Protein AF-0000000086063152 (afdb_homodimer)

Nearest PDB structures (foldseek):
  6wi5-assembly2_B  TM=4.663E-01  e=3.720E-01  synthetic construct
  7d1g-assembly1_A  TM=4.340E-01  e=4.489E-01  Clostridium beijerinckii NCIMB 8052
  6e52-assembly1_B  TM=4.267E-01  e=7.409E-01  Saccharomyces cerevisiae S288C
  2o67-assembly1_C  TM=4.615E-01  e=2.288E+00  Arabidopsis thaliana
  6e52-assembly1_B  TM=4.253E-01  e=8.140E-01  Saccharomyces cerevisiae S288C

Sequence (272 aa):
MNSDSAPTTSSTDTGLYFDDAEALAQQYREKRDTIKRKEAALTALSKRLETIDCDIGGANLDIDDDGVITVSISSPRFPDEVKSMLHDFQWPRKFATGYDTMSRCLTWSLKTDIETLIEDHERIQQPQGRAVPQTAMNSDSAPTTSSTDTGLYFDDAEALAQQYREKRDTIKRKEAALTALSKRLETIDCDIGGANLDIDDDGVITVSISSPRFPDEVKSMLHDFQWPRKFATGYDTMSRCLTWSLKTDIETLIEDHERIQQPQGRAVPQTA

Structure (mmCIF, N/CA/C/O backbone):
data_AF-0000000086063152-model_v1
#
loop_
_entity.id
_entity.type
_entity.pdbx_description
1 polymer 'Uncharacterized protein'
#
loop_
_atom_site.group_PDB
_atom_site.id
_atom_site.type_symbol
_atom_site.label_atom_id
_atom_site.label_alt_id
_atom_site.label_comp_id
_atom_site.label_asym_id
_atom_site.label_entity_id
_atom_site.label_seq_id
_atom_site.pdbx_PDB_ins_code
_atom_site.Cartn_x
_atom_site.Cartn_y
_atom_site.Cartn_z
_atom_site.occupancy
_atom_site.B_iso_or_equiv
_atom_site.auth_seq_id
_atom_site.auth_comp_id
_atom_site.auth_asym_id
_atom_site.auth_atom_id
_atom_site.pdbx_PDB_model_num
ATOM 1 N N . MET A 1 1 ? -16.844 -23.406 38.094 1 24.8 1 MET A N 1
ATOM 2 C CA . MET A 1 1 ? -15.656 -23.828 37.375 1 24.8 1 MET A CA 1
ATOM 3 C C . MET A 1 1 ? -15.758 -23.406 35.906 1 24.8 1 MET A C 1
ATOM 5 O O . MET A 1 1 ? -15.086 -23.984 35.031 1 24.8 1 MET A O 1
ATOM 9 N N . ASN A 1 2 ? -16.688 -22.469 35.5 1 27.45 2 ASN A N 1
ATOM 10 C CA . ASN A 1 2 ? -17.172 -22.25 34.125 1 27.45 2 ASN A CA 1
ATOM 11 C C . ASN A 1 2 ? -16.125 -21.547 33.281 1 27.45 2 ASN A C 1
ATOM 13 O O . ASN A 1 2 ? -15.789 -20.375 33.531 1 27.45 2 ASN A O 1
ATOM 17 N N . SER A 1 3 ? -15.094 -22.297 32.781 1 29.59 3 SER A N 1
ATOM 18 C CA . SER A 1 3 ? -13.93 -21.922 31.984 1 29.59 3 SER A CA 1
ATOM 19 C C . SER A 1 3 ? -14.336 -21.359 30.625 1 29.59 3 SER A C 1
ATOM 21 O O . SER A 1 3 ? -14.719 -22.125 29.734 1 29.59 3 SER A O 1
ATOM 23 N N . ASP A 1 4 ? -15.055 -20.297 30.547 1 29.88 4 ASP A N 1
ATOM 24 C CA . ASP A 1 4 ? -15.531 -19.734 29.281 1 29.88 4 ASP A CA 1
ATOM 25 C C . ASP A 1 4 ? -14.367 -19.359 28.375 1 29.88 4 ASP A C 1
ATOM 27 O O . ASP A 1 4 ? -13.703 -18.344 28.609 1 29.88 4 ASP A O 1
ATOM 31 N N . SER A 1 5 ? -13.547 -20.266 27.75 1 32.28 5 SER A N 1
ATOM 32 C CA . SER A 1 5 ? -12.43 -20.156 26.828 1 32.28 5 SER A CA 1
ATOM 33 C C . SER A 1 5 ? -12.836 -19.422 25.547 1 32.28 5 SER A C 1
ATOM 35 O O . SER A 1 5 ? -13.594 -19.953 24.734 1 32.28 5 SER A O 1
ATOM 37 N N . ALA A 1 6 ? -13.133 -18.156 25.625 1 35.25 6 ALA A N 1
ATOM 38 C CA . ALA A 1 6 ? -13.5 -17.438 24.422 1 35.25 6 ALA A CA 1
ATOM 39 C C . ALA A 1 6 ? -12.531 -17.734 23.281 1 35.25 6 ALA A C 1
ATOM 41 O O . ALA A 1 6 ? -11.336 -17.922 23.5 1 35.25 6 ALA A O 1
ATOM 42 N N . PRO A 1 7 ? -13.031 -18.219 22.109 1 35.31 7 PRO A N 1
ATOM 43 C CA . PRO A 1 7 ? -12.219 -18.609 20.953 1 35.31 7 PRO A CA 1
ATOM 44 C C . PRO A 1 7 ? -11.258 -17.5 20.516 1 35.31 7 PRO A C 1
ATOM 46 O O . PRO A 1 7 ? -11.508 -16.328 20.766 1 35.31 7 PRO A O 1
ATOM 49 N N . THR A 1 8 ? -9.898 -17.719 20.547 1 33.75 8 THR A N 1
ATOM 50 C CA . THR A 1 8 ? -8.758 -17.047 19.922 1 33.75 8 THR A CA 1
ATOM 51 C C . THR A 1 8 ? -9.117 -16.547 18.531 1 33.75 8 THR A C 1
ATOM 53 O O . THR A 1 8 ? -9.625 -17.312 17.703 1 33.75 8 THR A O 1
ATOM 56 N N . THR A 1 9 ? -9.453 -15.352 18.406 1 36.12 9 THR A N 1
ATOM 57 C CA . THR A 1 9 ? -9.555 -14.695 17.094 1 36.12 9 THR A CA 1
ATOM 58 C C . THR A 1 9 ? -8.5 -15.242 16.141 1 36.12 9 THR A C 1
ATOM 60 O O . THR A 1 9 ? -7.301 -15.156 16.406 1 36.12 9 THR A O 1
ATOM 63 N N . SER A 1 10 ? -8.711 -16.453 15.562 1 34.88 10 SER A N 1
ATOM 64 C CA . SER A 1 10 ? -7.914 -17.047 14.492 1 34.88 10 SER A CA 1
ATOM 65 C C . SER A 1 10 ? -7.348 -15.984 13.562 1 34.88 10 SER A C 1
ATOM 67 O O . SER A 1 10 ? -8.094 -15.32 12.844 1 34.88 10 SER A O 1
ATOM 69 N N . SER A 1 11 ? -6.496 -15.117 13.984 1 39.09 11 SER A N 1
ATOM 70 C CA . SER A 1 11 ? -5.648 -14.531 12.953 1 39.09 11 SER A CA 1
ATOM 71 C C . SER A 1 11 ? -5.469 -15.477 11.773 1 39.09 11 SER A C 1
ATOM 73 O O . SER A 1 11 ? -4.77 -16.484 11.883 1 39.09 11 SER A O 1
ATOM 75 N N . THR A 1 12 ? -6.445 -15.836 11.094 1 41.69 12 THR A N 1
ATOM 76 C CA . THR A 1 12 ? -6.461 -16.688 9.906 1 41.69 12 THR A CA 1
ATOM 77 C C . THR A 1 12 ? -5.207 -16.484 9.07 1 41.69 12 THR A C 1
ATOM 79 O O . THR A 1 12 ? -5.105 -15.5 8.328 1 41.69 12 THR A O 1
ATOM 82 N N . ASP A 1 13 ? -4.047 -16.344 9.578 1 48.84 13 ASP A N 1
ATOM 83 C CA . ASP A 1 13 ? -2.727 -16.438 8.969 1 48.84 13 ASP A CA 1
ATOM 84 C C . ASP A 1 13 ? -2.738 -17.391 7.77 1 48.84 13 ASP A C 1
ATOM 86 O O . ASP A 1 13 ? -2.473 -18.578 7.91 1 48.84 13 ASP A O 1
ATOM 90 N N . THR A 1 14 ? -3.711 -17.453 6.914 1 61.16 14 THR A N 1
ATOM 91 C CA . THR A 1 14 ? -3.812 -18.406 5.812 1 61.16 14 THR A CA 1
ATOM 92 C C . THR A 1 14 ? -2.658 -18.219 4.832 1 61.16 14 THR A C 1
ATOM 94 O O . THR A 1 14 ? -2.725 -17.375 3.936 1 61.16 14 THR A O 1
ATOM 97 N N . GLY A 1 15 ? -1.353 -18.453 5.258 1 83.75 15 GLY A N 1
ATOM 98 C CA . GLY A 1 15 ? -0.158 -18.469 4.43 1 83.75 15 GLY A CA 1
ATOM 99 C C . GLY A 1 15 ? -0.368 -19.156 3.092 1 83.75 15 GLY A C 1
ATOM 100 O O . GLY A 1 15 ? -1.301 -19.938 2.936 1 83.75 15 GLY A O 1
ATOM 101 N N . LEU A 1 16 ? 0.252 -18.547 2.168 1 93.12 16 LEU A N 1
ATOM 102 C CA . LEU A 1 16 ? 0.22 -19.156 0.841 1 93.12 16 LEU A CA 1
ATOM 103 C C . LEU A 1 16 ? 1.048 -20.438 0.81 1 93.12 16 LEU A C 1
ATOM 105 O O . LEU A 1 16 ? 1.985 -20.594 1.595 1 93.12 16 LEU A O 1
ATOM 109 N N . TYR A 1 17 ? 0.649 -21.406 -0.018 1 95.12 17 TYR A N 1
ATOM 110 C CA . TYR A 1 17 ? 1.199 -22.75 -0.148 1 95.12 17 TYR A CA 1
ATOM 111 C C . TYR A 1 17 ? 2.668 -22.703 -0.553 1 95.12 17 TYR A C 1
ATOM 113 O O . TYR A 1 17 ? 3.486 -23.469 -0.037 1 95.12 17 TYR A O 1
ATOM 121 N N . PHE A 1 18 ? 3.039 -21.812 -1.302 1 96.75 18 PHE A N 1
ATOM 122 C CA . PHE A 1 18 ? 4.406 -21.719 -1.795 1 96.75 18 PHE A CA 1
ATOM 123 C C . PHE A 1 18 ? 5.184 -20.641 -1.036 1 96.75 18 PHE A C 1
ATOM 125 O O . PHE A 1 18 ? 4.715 -19.516 -0.901 1 96.75 18 PHE A O 1
ATOM 132 N N . ASP A 1 19 ? 6.387 -20.938 -0.706 1 95.12 19 ASP A N 1
ATOM 133 C CA . ASP A 1 19 ? 7.195 -20.078 0.145 1 95.12 19 ASP A CA 1
ATOM 134 C C . ASP A 1 19 ? 7.461 -18.734 -0.534 1 95.12 19 ASP A C 1
ATOM 136 O O . ASP A 1 19 ? 7.348 -17.672 0.096 1 95.12 19 ASP A O 1
ATOM 140 N N . ASP A 1 20 ? 7.805 -18.781 -1.741 1 94.12 20 ASP A N 1
ATOM 141 C CA . ASP A 1 20 ? 8.109 -17.531 -2.451 1 94.12 20 ASP A CA 1
ATOM 142 C C . ASP A 1 20 ? 6.871 -16.641 -2.551 1 94.12 20 ASP A C 1
ATOM 144 O O . ASP A 1 20 ? 6.969 -15.422 -2.434 1 94.12 20 ASP A O 1
ATOM 148 N N . ALA A 1 21 ? 5.793 -17.281 -2.793 1 95.56 21 ALA A N 1
ATOM 149 C CA . ALA A 1 21 ? 4.543 -16.516 -2.861 1 95.56 21 ALA A CA 1
ATOM 150 C C . ALA A 1 21 ? 4.207 -15.891 -1.511 1 95.56 21 ALA A C 1
ATOM 152 O O . ALA A 1 21 ? 3.775 -14.742 -1.444 1 95.56 21 ALA A O 1
ATOM 153 N N . GLU A 1 22 ? 4.418 -16.703 -0.505 1 95.94 22 GLU A N 1
ATOM 154 C CA . GLU A 1 22 ? 4.152 -16.172 0.834 1 95.94 22 GLU A CA 1
ATOM 155 C C . GLU A 1 22 ? 5.082 -15.016 1.172 1 95.94 22 GLU A C 1
ATOM 157 O O . GLU A 1 22 ? 4.652 -14.016 1.753 1 95.94 22 GLU A O 1
ATOM 162 N N . ALA A 1 23 ? 6.297 -15.195 0.834 1 95.81 23 ALA A N 1
ATOM 163 C CA . ALA A 1 23 ? 7.262 -14.125 1.089 1 95.81 23 ALA A CA 1
ATOM 164 C C . ALA A 1 23 ? 6.859 -12.836 0.374 1 95.81 23 ALA A C 1
ATOM 166 O O . ALA A 1 23 ? 6.891 -11.758 0.966 1 95.81 23 ALA A O 1
ATOM 167 N N . LEU A 1 24 ? 6.488 -12.977 -0.823 1 95.94 24 LEU A N 1
ATOM 168 C CA . LEU A 1 24 ? 6.086 -11.805 -1.595 1 95.94 24 LEU A CA 1
ATOM 169 C C . LEU A 1 24 ? 4.789 -11.211 -1.052 1 95.94 24 LEU A C 1
ATOM 171 O O . LEU A 1 24 ? 4.652 -9.992 -0.958 1 95.94 24 LEU A O 1
ATOM 175 N N . ALA A 1 25 ? 3.869 -12.039 -0.701 1 94.5 25 ALA A N 1
ATOM 176 C CA . ALA A 1 25 ? 2.617 -11.586 -0.105 1 94.5 25 ALA A CA 1
ATOM 177 C C . ALA A 1 25 ? 2.875 -10.805 1.181 1 94.5 25 ALA A C 1
ATOM 179 O O . ALA A 1 25 ? 2.238 -9.773 1.43 1 94.5 25 ALA A O 1
ATOM 180 N N . GLN A 1 26 ? 3.791 -11.289 1.917 1 95.56 26 GLN A N 1
ATOM 181 C CA . GLN A 1 26 ? 4.156 -10.609 3.156 1 95.56 26 GLN A CA 1
ATOM 182 C C . GLN A 1 26 ? 4.742 -9.234 2.873 1 95.56 26 GLN A C 1
ATOM 184 O O . GLN A 1 26 ? 4.441 -8.266 3.582 1 95.56 26 GLN A O 1
ATOM 189 N N . GLN A 1 27 ? 5.516 -9.148 1.881 1 95.5 27 GLN A N 1
ATOM 190 C CA . GLN A 1 27 ? 6.055 -7.855 1.486 1 95.5 27 GLN A CA 1
ATOM 191 C C . GLN A 1 27 ? 4.938 -6.887 1.105 1 95.5 27 GLN A C 1
ATOM 193 O O . GLN A 1 27 ? 4.98 -5.707 1.469 1 95.5 27 GLN A O 1
ATOM 198 N N . TYR A 1 28 ? 3.988 -7.391 0.436 1 95.5 28 TYR A N 1
ATOM 199 C CA . TYR A 1 28 ? 2.863 -6.555 0.032 1 95.5 28 TYR A CA 1
ATOM 200 C C . TYR A 1 28 ? 2.072 -6.078 1.245 1 95.5 28 TYR A C 1
ATOM 202 O O . TYR A 1 28 ? 1.692 -4.91 1.327 1 95.5 28 TYR A O 1
ATOM 210 N N . ARG A 1 29 ? 1.826 -6.926 2.139 1 94.5 29 ARG A N 1
ATOM 211 C CA . ARG A 1 29 ? 1.104 -6.562 3.355 1 94.5 29 ARG A CA 1
ATOM 212 C C . ARG A 1 29 ? 1.849 -5.48 4.133 1 94.5 29 ARG A C 1
ATOM 214 O O . ARG A 1 29 ? 1.239 -4.52 4.605 1 94.5 29 ARG A O 1
ATOM 221 N N . GLU A 1 30 ? 3.102 -5.625 4.242 1 96.19 30 GLU A N 1
ATOM 222 C CA . GLU A 1 30 ? 3.914 -4.641 4.949 1 96.19 30 GLU A CA 1
ATOM 223 C C . GLU A 1 30 ? 3.871 -3.285 4.25 1 96.19 30 GLU A C 1
ATOM 225 O O . GLU A 1 30 ? 3.779 -2.244 4.906 1 96.19 30 GLU A O 1
ATOM 230 N N . LYS A 1 31 ? 3.963 -3.32 3 1 96.25 31 LYS A N 1
ATOM 231 C CA . LYS A 1 31 ? 3.893 -2.084 2.227 1 96.25 31 LYS A CA 1
ATOM 232 C C . LYS A 1 31 ? 2.537 -1.403 2.4 1 96.25 31 LYS A C 1
ATOM 234 O O . LYS A 1 31 ? 2.469 -0.188 2.596 1 96.25 31 LYS A O 1
ATOM 239 N N . ARG A 1 32 ? 1.518 -2.186 2.357 1 95.81 32 ARG A N 1
ATOM 240 C CA . ARG A 1 32 ? 0.178 -1.639 2.543 1 95.81 32 ARG A CA 1
ATOM 241 C C . ARG A 1 32 ? 0.024 -1.021 3.928 1 95.81 32 ARG A C 1
ATOM 243 O O . ARG A 1 32 ? -0.547 0.062 4.07 1 95.81 32 ARG A O 1
ATOM 250 N N . ASP A 1 33 ? 0.514 -1.682 4.867 1 96 33 ASP A N 1
ATOM 251 C CA . ASP A 1 33 ? 0.432 -1.186 6.238 1 96 33 ASP A CA 1
ATOM 252 C C . ASP A 1 33 ? 1.188 0.131 6.391 1 96 33 ASP A C 1
ATOM 254 O O . ASP A 1 33 ? 0.716 1.05 7.062 1 96 33 ASP A O 1
ATOM 258 N N . THR A 1 34 ? 2.295 0.155 5.797 1 96.75 34 THR A N 1
ATOM 259 C CA . THR A 1 34 ? 3.074 1.388 5.84 1 96.75 34 THR A CA 1
ATOM 260 C C . THR A 1 34 ? 2.297 2.541 5.215 1 96.75 34 THR A C 1
ATOM 262 O O . THR A 1 34 ? 2.273 3.648 5.758 1 96.75 34 THR A O 1
ATOM 265 N N . ILE A 1 35 ? 1.693 2.307 4.152 1 96.62 35 ILE A N 1
ATOM 266 C CA . ILE A 1 35 ? 0.935 3.344 3.461 1 96.62 35 ILE A CA 1
ATOM 267 C C . ILE A 1 35 ? -0.245 3.781 4.324 1 96.62 35 ILE A C 1
ATOM 269 O O . ILE A 1 35 ? -0.56 4.973 4.398 1 96.62 35 ILE A O 1
ATOM 273 N N . LYS A 1 36 ? -0.867 2.883 4.949 1 96.25 36 LYS A N 1
ATOM 274 C CA . LYS A 1 36 ? -1.982 3.197 5.84 1 96.25 36 LYS A CA 1
ATOM 275 C C . LYS A 1 36 ? -1.54 4.117 6.973 1 96.25 36 LYS A C 1
ATOM 277 O O . LYS A 1 36 ? -2.268 5.039 7.352 1 96.25 36 LYS A O 1
ATOM 282 N N . ARG A 1 37 ? -0.428 3.844 7.465 1 95.12 37 ARG A N 1
ATOM 283 C CA . ARG A 1 37 ? 0.126 4.672 8.531 1 95.12 37 ARG A CA 1
ATOM 284 C C . ARG A 1 37 ? 0.393 6.09 8.039 1 95.12 37 ARG A C 1
ATOM 286 O O . ARG A 1 37 ? 0.113 7.059 8.75 1 95.12 37 ARG A O 1
ATOM 293 N N . LYS A 1 38 ? 0.94 6.168 6.887 1 96 38 LYS A N 1
ATOM 294 C CA . LYS A 1 38 ? 1.179 7.477 6.281 1 96 38 LYS A CA 1
ATOM 295 C C . LYS A 1 38 ? -0.127 8.25 6.105 1 96 38 LYS A C 1
ATOM 297 O O . LYS A 1 38 ? -0.211 9.43 6.449 1 96 38 LYS A O 1
ATOM 302 N N . GLU A 1 39 ? -1.11 7.578 5.633 1 94.69 39 GLU A N 1
ATOM 303 C CA . GLU A 1 39 ? -2.422 8.18 5.414 1 94.69 39 GLU A CA 1
ATOM 304 C C . GLU A 1 39 ? -3.023 8.68 6.727 1 94.69 39 GLU A C 1
ATOM 306 O O . GLU A 1 39 ? -3.559 9.789 6.789 1 94.69 39 GLU A O 1
ATOM 311 N N . ALA A 1 40 ? -2.953 7.852 7.668 1 95 40 ALA A N 1
ATOM 312 C CA . ALA A 1 40 ? -3.51 8.195 8.969 1 95 40 ALA A CA 1
ATOM 313 C C . ALA A 1 40 ? -2.842 9.445 9.539 1 95 40 ALA A C 1
ATOM 315 O O . ALA A 1 40 ? -3.518 10.344 10.055 1 95 40 ALA A O 1
ATOM 316 N N . ALA A 1 41 ? -1.549 9.438 9.469 1 94.44 41 ALA A N 1
ATOM 317 C CA . ALA A 1 41 ? -0.793 10.57 9.992 1 94.44 41 ALA A CA 1
ATOM 318 C C . ALA A 1 41 ? -1.138 11.852 9.242 1 94.44 41 ALA A C 1
ATOM 320 O O . ALA A 1 41 ? -1.365 12.898 9.859 1 94.44 41 ALA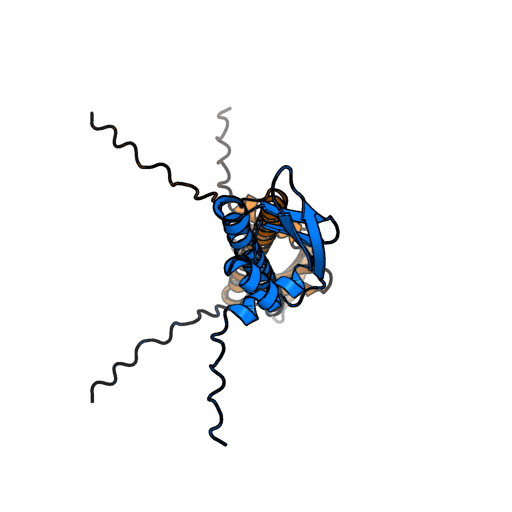 A O 1
ATOM 321 N N . LEU A 1 42 ? -1.185 11.789 7.957 1 96.31 42 LEU A N 1
ATOM 322 C CA . LEU A 1 42 ? -1.509 12.938 7.113 1 96.31 42 LEU A CA 1
ATOM 323 C C . LEU A 1 42 ? -2.916 13.445 7.406 1 96.31 42 LEU A C 1
ATOM 325 O O . LEU A 1 42 ? -3.133 14.656 7.52 1 96.31 42 LEU A O 1
ATOM 329 N N . THR A 1 43 ? -3.844 12.523 7.539 1 95.94 43 THR A N 1
ATOM 330 C CA . THR A 1 43 ? -5.234 12.859 7.816 1 95.94 43 THR A CA 1
ATOM 331 C C . THR A 1 43 ? -5.363 13.57 9.156 1 95.94 43 THR A C 1
ATOM 333 O O . THR A 1 43 ? -6.07 14.578 9.273 1 95.94 43 THR A O 1
ATOM 336 N N . ALA A 1 44 ? -4.688 13.055 10.094 1 93.88 44 ALA A N 1
ATOM 337 C CA . ALA A 1 44 ? -4.719 13.648 11.422 1 93.88 44 ALA A CA 1
ATOM 338 C C . ALA A 1 44 ? -4.176 15.078 11.391 1 93.88 44 ALA A C 1
ATOM 340 O O . ALA A 1 44 ? -4.773 15.992 11.969 1 93.88 44 ALA A O 1
ATOM 341 N N . LEU A 1 45 ? -3.014 15.25 10.773 1 94.75 45 LEU A N 1
ATOM 342 C CA . LEU A 1 45 ? -2.428 16.578 10.664 1 94.75 45 LEU A CA 1
ATOM 343 C C . LEU A 1 45 ? -3.383 17.531 9.953 1 94.75 45 LEU A C 1
ATOM 345 O O . LEU A 1 45 ? -3.617 18.656 10.422 1 94.75 45 LEU A O 1
ATOM 349 N N . SER A 1 46 ? -3.898 17.125 8.828 1 95.94 46 SER A N 1
ATOM 350 C CA . SER A 1 46 ? -4.805 17.953 8.031 1 95.94 46 SER A CA 1
ATOM 351 C C . SER A 1 46 ? -6.02 18.375 8.836 1 95.94 46 SER A C 1
ATOM 353 O O . SER A 1 46 ? -6.445 19.531 8.766 1 95.94 46 SER A O 1
ATOM 355 N N . LYS A 1 47 ? -6.559 17.516 9.594 1 94.69 47 LYS A N 1
ATOM 356 C CA . LYS A 1 47 ? -7.746 17.812 10.391 1 94.69 47 LYS A CA 1
ATOM 357 C C . LYS A 1 47 ? -7.445 18.859 11.453 1 94.69 47 LYS A C 1
ATOM 359 O O . LYS A 1 47 ? -8.25 19.766 11.695 1 94.69 47 LYS A O 1
ATOM 364 N N . ARG A 1 48 ? -6.34 18.719 12.102 1 92.38 48 ARG A N 1
ATOM 365 C CA . ARG A 1 48 ? -5.945 19.703 13.109 1 92.38 48 ARG A CA 1
ATOM 366 C C . ARG A 1 48 ? -5.758 21.078 12.484 1 92.38 48 ARG A C 1
ATOM 368 O O . ARG A 1 48 ? -6.203 22.078 13.047 1 92.38 48 ARG A O 1
ATOM 375 N N . LEU A 1 49 ? -5.098 21.062 11.375 1 95.5 49 LEU A N 1
ATOM 376 C CA . LEU A 1 49 ? -4.859 22.328 10.695 1 95.5 49 LEU A CA 1
ATOM 377 C C . LEU A 1 49 ? -6.168 22.938 10.203 1 95.5 49 LEU A C 1
ATOM 379 O O . LEU A 1 49 ? -6.328 24.156 10.195 1 95.5 49 LEU A O 1
ATOM 383 N N . GLU A 1 50 ? -7.043 22.109 9.742 1 95.19 50 GLU A N 1
ATOM 384 C CA . GLU A 1 50 ? -8.375 22.562 9.344 1 95.19 50 GLU A CA 1
ATOM 385 C C . GLU A 1 50 ? -9.086 23.281 10.492 1 95.19 50 GLU A C 1
ATOM 387 O O . GLU A 1 50 ? -9.664 24.344 10.297 1 95.19 50 GLU A O 1
ATOM 392 N N . THR A 1 51 ? -8.992 22.703 11.617 1 93.38 51 THR A N 1
ATOM 393 C CA . THR A 1 51 ? -9.586 23.312 12.805 1 93.38 51 THR A CA 1
ATOM 394 C C . THR A 1 51 ? -8.992 24.688 13.07 1 93.38 51 THR A C 1
ATOM 396 O O . THR A 1 51 ? -9.719 25.625 13.391 1 93.38 51 THR A O 1
ATOM 399 N N . ILE A 1 52 ? -7.738 24.828 12.969 1 90.94 52 ILE A N 1
ATOM 400 C CA . ILE A 1 52 ? -7.062 26.094 13.195 1 90.94 52 ILE A CA 1
ATOM 401 C C . ILE A 1 52 ? -7.5 27.109 12.141 1 90.94 52 ILE A C 1
ATOM 403 O O . ILE A 1 52 ? -7.844 28.25 12.469 1 90.94 52 ILE A O 1
ATOM 407 N N . ASP A 1 53 ? -7.559 26.75 10.906 1 93.56 53 ASP A N 1
ATOM 408 C CA . ASP A 1 53 ? -7.863 27.641 9.789 1 93.56 53 ASP A CA 1
ATOM 409 C C . ASP A 1 53 ? -9.312 28.109 9.852 1 93.56 53 ASP A C 1
ATOM 411 O O . ASP A 1 53 ? -9.625 29.234 9.445 1 93.56 53 ASP A O 1
ATOM 415 N N . CYS A 1 54 ? -10.133 27.312 10.359 1 94.25 54 CYS A N 1
ATOM 416 C CA . CYS A 1 54 ? -11.555 27.609 10.344 1 94.25 54 CYS A CA 1
ATOM 417 C C . CYS A 1 54 ? -11.961 28.375 11.594 1 94.25 54 CYS A C 1
ATOM 419 O O . CYS A 1 54 ? -12.82 29.25 11.547 1 94.25 54 CYS A O 1
ATOM 421 N N . ASP A 1 55 ? -11.25 28.125 12.727 1 91.25 55 ASP A N 1
ATOM 422 C CA . ASP A 1 55 ? -11.828 28.578 13.984 1 91.25 55 ASP A CA 1
ATOM 423 C C . ASP A 1 55 ? -10.867 29.484 14.734 1 91.25 55 ASP A C 1
ATOM 425 O O . ASP A 1 55 ? -11.281 30.219 15.641 1 91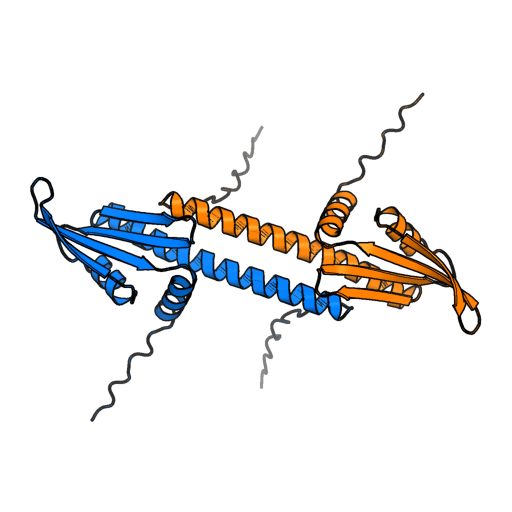.25 55 ASP A O 1
ATOM 429 N N . ILE A 1 56 ? -9.734 29.422 14.445 1 86.38 56 ILE A N 1
ATOM 430 C CA . ILE A 1 56 ? -8.773 30 15.375 1 86.38 56 ILE A CA 1
ATOM 431 C C . ILE A 1 56 ? -7.969 31.094 14.664 1 86.38 56 ILE A C 1
ATOM 433 O O . ILE A 1 56 ? -7.734 32.156 15.227 1 86.38 56 ILE A O 1
ATOM 437 N N . GLY A 1 57 ? -7.605 30.812 13.5 1 89.88 57 GLY A N 1
ATOM 438 C CA . GLY A 1 57 ? -6.742 31.672 12.711 1 89.88 57 GLY A CA 1
ATOM 439 C C . GLY A 1 57 ? -6.625 31.234 11.258 1 89.88 57 GLY A C 1
ATOM 440 O O . GLY A 1 57 ? -7.633 30.969 10.602 1 89.88 57 GLY A O 1
ATOM 441 N N . GLY A 1 58 ? -5.43 31.375 10.805 1 91.19 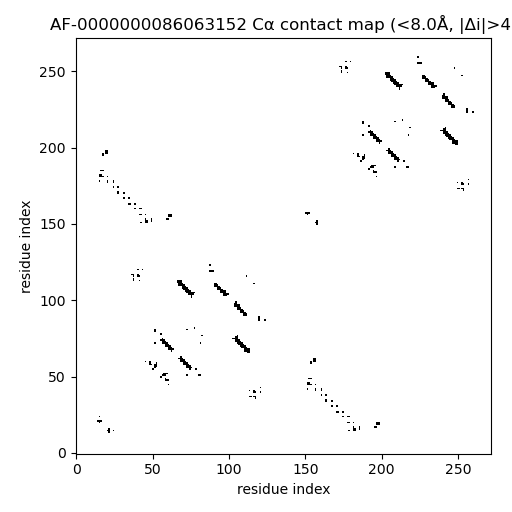58 GLY A N 1
ATOM 442 C CA . GLY A 1 58 ? -5.117 30.891 9.469 1 91.19 58 GLY A CA 1
ATOM 443 C C . GLY A 1 58 ? -4.117 29.75 9.461 1 91.19 58 GLY A C 1
ATOM 444 O O . GLY A 1 58 ? -3.176 29.75 10.258 1 91.19 58 GLY A O 1
ATOM 445 N N . ALA A 1 59 ? -4.352 28.844 8.641 1 93.81 59 ALA A N 1
ATOM 446 C CA . ALA A 1 59 ? -3.408 27.734 8.477 1 93.81 59 ALA A CA 1
ATOM 447 C C . ALA A 1 59 ? -3.297 27.328 7.012 1 93.81 59 ALA A C 1
ATOM 449 O O . ALA A 1 59 ? -4.273 27.406 6.262 1 93.81 59 ALA A O 1
ATOM 450 N N . ASN A 1 60 ? -2.115 26.938 6.676 1 95.69 60 ASN A N 1
ATOM 451 C CA . ASN A 1 60 ? -1.836 26.406 5.348 1 95.69 60 ASN A CA 1
ATOM 452 C C . ASN A 1 60 ? -0.958 25.172 5.414 1 95.69 60 ASN A C 1
ATOM 454 O O . ASN A 1 60 ? -0.131 25.031 6.316 1 95.69 60 ASN A O 1
ATOM 458 N N . LEU A 1 61 ? -1.188 24.281 4.469 1 96.88 61 LEU A N 1
ATOM 459 C CA . LEU A 1 61 ? -0.426 23.047 4.34 1 96.88 61 LEU A CA 1
ATOM 460 C C . LEU A 1 61 ? 0.052 22.844 2.902 1 96.88 61 LEU A C 1
ATOM 462 O O . LEU A 1 61 ? -0.761 22.75 1.98 1 96.88 61 LEU A O 1
ATOM 466 N N . ASP A 1 62 ? 1.39 22.859 2.777 1 96.31 62 ASP A N 1
ATOM 467 C CA . ASP A 1 62 ? 2.012 22.641 1.473 1 96.31 62 ASP A CA 1
ATOM 468 C C . ASP A 1 62 ? 2.875 21.375 1.474 1 96.31 62 ASP A C 1
ATOM 470 O O . ASP A 1 62 ? 3.625 21.141 2.42 1 96.31 62 ASP A O 1
ATOM 474 N N . ILE A 1 63 ? 2.701 20.625 0.479 1 95.69 63 ILE A N 1
ATOM 475 C CA . ILE A 1 63 ? 3.535 19.438 0.285 1 95.69 63 ILE A CA 1
ATOM 476 C C . ILE A 1 63 ? 4.215 19.5 -1.079 1 95.69 63 ILE A C 1
ATOM 478 O O . ILE A 1 63 ? 3.545 19.562 -2.113 1 95.69 63 ILE A O 1
ATOM 482 N N . ASP A 1 64 ? 5.512 19.438 -1.13 1 93.38 64 ASP A N 1
ATOM 483 C CA . ASP A 1 64 ? 6.195 19.578 -2.41 1 93.38 64 ASP A CA 1
ATOM 484 C C . ASP A 1 64 ? 6.496 18.219 -3.029 1 93.38 64 ASP A C 1
ATOM 486 O O . ASP A 1 64 ? 6.156 17.172 -2.457 1 93.38 64 ASP A O 1
ATOM 490 N N . ASP A 1 65 ? 7.176 18.219 -4.164 1 89.94 65 ASP A N 1
ATOM 491 C CA . ASP A 1 65 ? 7.395 17.016 -4.949 1 89.94 65 ASP A CA 1
ATOM 492 C C . ASP A 1 65 ? 8.367 16.062 -4.25 1 89.94 65 ASP A C 1
ATOM 494 O O . ASP A 1 65 ? 8.406 14.867 -4.551 1 89.94 65 ASP A O 1
ATOM 498 N N . ASP A 1 66 ? 9.125 16.594 -3.365 1 89.69 66 ASP A N 1
ATOM 499 C CA . ASP A 1 66 ? 10.102 15.789 -2.648 1 89.69 66 ASP A CA 1
ATOM 500 C C . ASP A 1 66 ? 9.5 15.195 -1.377 1 89.69 66 ASP A C 1
ATOM 502 O O . ASP A 1 66 ? 10.18 14.461 -0.652 1 89.69 66 ASP A O 1
ATOM 506 N N . GLY A 1 67 ? 8.219 15.531 -1.072 1 88.12 67 GLY A N 1
ATOM 507 C CA . GLY A 1 67 ? 7.535 14.992 0.092 1 88.12 67 GLY A CA 1
ATOM 508 C C . GLY A 1 67 ? 7.73 15.828 1.341 1 88.12 67 GLY A C 1
ATOM 509 O O . GLY A 1 67 ? 7.398 15.391 2.445 1 88.12 67 GLY A O 1
ATOM 510 N N . VAL A 1 68 ? 8.289 16.953 1.172 1 93.19 68 VAL A N 1
ATOM 511 C CA . VAL A 1 68 ? 8.453 17.859 2.312 1 93.19 68 VAL A CA 1
ATOM 512 C C . VAL A 1 68 ? 7.129 18.531 2.631 1 93.19 68 VAL A C 1
ATOM 514 O O . VAL A 1 68 ? 6.469 19.078 1.736 1 93.19 68 VAL A O 1
ATOM 517 N N . ILE A 1 69 ? 6.77 18.469 3.877 1 95 69 ILE A N 1
ATOM 518 C CA . ILE A 1 69 ? 5.527 19.062 4.367 1 95 69 ILE A CA 1
ATOM 519 C C . ILE A 1 69 ? 5.824 20.375 5.078 1 95 69 ILE A C 1
ATOM 521 O O . ILE A 1 69 ? 6.609 20.422 6.031 1 95 69 ILE A O 1
ATOM 525 N N . THR A 1 70 ? 5.254 21.438 4.574 1 94.81 70 THR A N 1
ATOM 526 C CA . THR A 1 70 ? 5.379 22.75 5.195 1 94.81 70 THR A CA 1
ATOM 527 C C . THR A 1 70 ? 4.039 23.219 5.75 1 94.81 70 THR A C 1
ATOM 529 O O . THR A 1 70 ? 3.043 23.266 5.023 1 94.81 70 THR A O 1
ATOM 532 N N . VAL A 1 71 ? 4.074 23.5 7.012 1 94.25 71 VAL A N 1
ATOM 533 C CA . VAL A 1 71 ? 2.883 23.984 7.703 1 94.25 71 VAL A CA 1
ATOM 534 C C . VAL A 1 71 ? 3.094 25.422 8.141 1 94.25 71 VAL A C 1
ATOM 536 O O . VAL A 1 71 ? 4.141 25.766 8.703 1 94.25 71 VAL A O 1
ATOM 539 N N . SER A 1 72 ? 2.137 26.266 7.812 1 92.62 72 SER A N 1
ATOM 540 C CA . SER A 1 72 ? 2.139 27.641 8.297 1 92.62 72 SER A CA 1
ATOM 541 C C . SER A 1 72 ? 0.887 27.938 9.117 1 92.62 72 SER A C 1
ATOM 543 O O . SER A 1 72 ? -0.229 27.656 8.68 1 92.62 72 SER A O 1
ATOM 545 N N . ILE A 1 73 ? 1.11 28.484 10.266 1 91.25 73 ILE A N 1
ATOM 546 C CA . ILE A 1 73 ? 0.006 28.859 11.141 1 91.25 73 ILE A CA 1
ATOM 547 C C . ILE A 1 73 ? 0.104 30.328 11.508 1 91.25 73 ILE A C 1
ATOM 549 O O . ILE A 1 73 ? 1.191 30.828 11.805 1 91.25 73 ILE A O 1
ATOM 553 N N . SER A 1 74 ? -1.003 30.984 11.414 1 89.5 74 SER A N 1
ATOM 554 C CA . SER A 1 74 ? -1.11 32.375 11.852 1 89.5 74 SER A CA 1
ATOM 555 C C . SER A 1 74 ? -2.301 32.562 12.781 1 89.5 74 SER A C 1
ATOM 557 O O . SER A 1 74 ? -3.41 32.125 12.484 1 89.5 74 SER A O 1
ATOM 559 N N . SER A 1 75 ? -2.012 33.156 13.922 1 87.38 75 SER A N 1
ATOM 560 C CA . SER A 1 75 ? -3.092 33.406 14.875 1 87.38 75 SER A CA 1
ATOM 561 C C . SER A 1 75 ? -2.855 34.688 15.664 1 87.38 75 SER A C 1
ATOM 563 O O . SER A 1 75 ? -1.709 35.062 15.898 1 87.38 75 SER A O 1
ATOM 565 N N . PRO A 1 76 ? -3.949 35.438 15.977 1 83.19 76 PRO A N 1
ATOM 566 C CA . PRO A 1 76 ? -3.787 36.656 16.734 1 83.19 76 PRO A CA 1
ATOM 567 C C . PRO A 1 76 ? -3.199 36.438 18.125 1 83.19 76 PRO A C 1
ATOM 569 O O . PRO A 1 76 ? -2.58 37.344 18.703 1 83.19 76 PRO A O 1
ATOM 572 N N . ARG A 1 77 ? -3.424 35.375 18.766 1 80.81 77 ARG A N 1
ATOM 573 C CA . ARG A 1 77 ? -2.902 34.938 20.062 1 80.81 77 ARG A CA 1
ATOM 574 C C . ARG A 1 77 ? -2.279 33.562 19.984 1 80.81 77 ARG A C 1
ATOM 576 O O . ARG A 1 77 ? -1.854 33.125 18.906 1 80.81 77 ARG A O 1
ATOM 583 N N . PHE A 1 78 ? -1.936 33.062 21.062 1 82.69 78 PHE A N 1
ATOM 584 C CA . PHE A 1 78 ? -1.316 31.766 21.156 1 82.69 78 PHE A CA 1
ATOM 585 C C . PHE A 1 78 ? -2.277 30.75 21.781 1 82.69 78 PHE A C 1
ATOM 587 O O . PHE A 1 78 ? -2.072 30.312 22.906 1 82.69 78 PHE A O 1
ATOM 594 N N . PRO A 1 79 ? -3.299 30.406 20.922 1 83.25 79 PRO A N 1
ATOM 595 C CA . PRO A 1 79 ? -4.324 29.5 21.453 1 83.25 79 PRO A CA 1
ATOM 596 C C . PRO A 1 79 ? -3.773 28.109 21.797 1 83.25 79 PRO A C 1
ATOM 598 O O . PRO A 1 79 ? -2.699 27.734 21.328 1 83.25 79 PRO A O 1
ATOM 601 N N . ASP A 1 80 ? -4.531 27.359 22.578 1 83.56 80 ASP A N 1
ATOM 602 C CA . ASP A 1 80 ? -4.109 26.047 23.078 1 83.56 80 ASP A CA 1
ATOM 603 C C . ASP A 1 80 ? -3.863 25.062 21.938 1 83.56 80 ASP A C 1
ATOM 605 O O . ASP A 1 80 ? -2.93 24.266 22 1 83.56 80 ASP A O 1
ATOM 609 N N . GLU A 1 81 ? -4.664 25.188 20.938 1 84.12 81 GLU A N 1
ATOM 610 C CA . GLU A 1 81 ? -4.512 24.266 19.828 1 84.12 81 GLU A CA 1
ATOM 611 C C . GLU A 1 81 ? -3.174 24.469 19.125 1 84.12 81 GLU A C 1
ATOM 613 O O . GLU A 1 81 ? -2.525 23.5 18.719 1 84.12 81 GLU A O 1
ATOM 618 N N . VAL A 1 82 ? -2.842 25.703 18.953 1 82.44 82 VAL A N 1
ATOM 619 C CA . VAL A 1 82 ? -1.572 26.016 18.312 1 82.44 82 VAL A CA 1
ATOM 620 C C . VAL A 1 82 ? -0.414 25.594 19.203 1 82.44 82 VAL A C 1
ATOM 622 O O . VAL A 1 82 ? 0.549 24.984 18.734 1 82.44 82 VAL A O 1
ATOM 625 N N . LYS A 1 83 ? -0.563 25.828 20.484 1 83.25 83 LYS A N 1
ATOM 626 C CA . LYS A 1 83 ? 0.445 25.391 21.438 1 83.25 83 LYS A CA 1
ATOM 627 C C . LYS A 1 83 ? 0.623 23.875 21.391 1 83.25 83 LYS A C 1
ATOM 629 O O . LYS A 1 83 ? 1.751 23.375 21.359 1 83.25 83 LYS A O 1
ATOM 634 N N . SER A 1 84 ? -0.466 23.234 21.438 1 84.81 84 SER A N 1
ATOM 635 C CA . SER A 1 84 ? -0.455 21.781 21.391 1 84.81 84 SER A CA 1
ATOM 636 C C . SER A 1 84 ? 0.24 21.266 20.125 1 84.81 84 SER A C 1
ATOM 638 O O . SER A 1 84 ? 1.059 20.359 20.188 1 84.81 84 SER A O 1
ATOM 640 N N . MET A 1 85 ? -0.028 21.828 19.031 1 82.56 85 MET A N 1
ATOM 641 C CA . MET A 1 85 ? 0.569 21.438 17.766 1 82.56 85 MET A CA 1
ATOM 642 C C . MET A 1 85 ? 2.082 21.609 17.797 1 82.56 85 MET A C 1
ATOM 644 O O . MET A 1 85 ? 2.828 20.734 17.375 1 82.56 85 MET A O 1
ATOM 648 N N . LEU A 1 86 ? 2.438 22.719 18.312 1 81.75 86 LEU A N 1
ATOM 649 C CA . LEU A 1 86 ? 3.861 23.031 18.359 1 81.75 86 LEU A CA 1
ATOM 650 C C . LEU A 1 86 ? 4.594 22.125 19.344 1 81.75 86 LEU A C 1
ATOM 652 O O . LEU A 1 86 ? 5.766 21.797 19.141 1 81.75 86 LEU A O 1
ATOM 656 N N . HIS A 1 87 ? 3.902 21.766 20.359 1 81.44 87 HIS A N 1
ATOM 657 C CA . HIS A 1 87 ? 4.473 20.859 21.359 1 81.44 87 HIS A CA 1
ATOM 658 C C . HIS A 1 87 ? 4.57 19.438 20.812 1 81.44 87 HIS A C 1
ATOM 660 O O . HIS A 1 87 ? 5.566 18.75 21.047 1 81.44 87 HIS A O 1
ATOM 666 N N . ASP A 1 88 ? 3.59 18.984 20.203 1 79.69 88 ASP A N 1
ATOM 667 C CA . ASP A 1 88 ? 3.482 17.609 19.734 1 79.69 88 ASP A CA 1
ATOM 668 C C . ASP A 1 88 ? 4.5 17.312 18.641 1 79.69 88 ASP A C 1
ATOM 670 O O . ASP A 1 88 ? 4.98 16.188 18.516 1 79.69 88 ASP A O 1
ATOM 674 N N . PHE A 1 89 ? 4.805 18.438 17.938 1 78.12 89 PHE A N 1
ATOM 675 C CA . PHE A 1 89 ? 5.68 18.203 16.797 1 78.12 89 PHE A CA 1
ATOM 676 C C . PHE A 1 89 ? 7.051 18.828 17.016 1 78.12 89 PHE A C 1
ATOM 678 O O . PHE A 1 89 ? 7.148 20 17.359 1 78.12 89 PHE A O 1
ATOM 685 N N . GLN A 1 90 ? 8.039 17.984 16.984 1 75.19 90 GLN A N 1
ATOM 686 C CA . GLN A 1 90 ? 9.406 18.438 17.188 1 75.19 90 GLN A CA 1
ATOM 687 C C . GLN A 1 90 ? 10.07 18.781 15.867 1 75.19 90 GLN A C 1
ATOM 689 O O . GLN A 1 90 ? 11.211 18.375 15.609 1 75.19 90 GLN A O 1
ATOM 694 N N . TRP A 1 91 ? 9.398 19.625 15.094 1 80.75 91 TRP A N 1
ATOM 695 C CA . TRP A 1 91 ? 9.898 19.984 13.773 1 80.75 91 TRP A CA 1
ATOM 696 C C . TRP A 1 91 ? 10.68 21.281 13.812 1 80.75 91 TRP A C 1
ATOM 698 O O . TRP A 1 91 ? 10.453 22.125 14.68 1 80.75 91 TRP A O 1
ATOM 708 N N . PRO A 1 92 ? 11.742 21.359 12.945 1 79 92 PRO A N 1
ATOM 709 C CA . PRO A 1 92 ? 12.305 22.703 12.812 1 79 92 PRO A CA 1
ATOM 710 C C . PRO A 1 92 ? 11.234 23.766 12.586 1 79 92 PRO A C 1
ATOM 712 O O . PRO A 1 92 ? 10.289 23.547 11.828 1 79 92 PRO A O 1
ATOM 715 N N . ARG A 1 93 ? 11.297 24.844 13.422 1 78.88 93 ARG A N 1
ATOM 716 C CA . ARG A 1 93 ? 10.258 25.875 13.328 1 78.88 93 ARG A CA 1
ATOM 717 C C . ARG A 1 93 ? 10.867 27.266 13.234 1 78.88 93 ARG A C 1
ATOM 719 O O . ARG A 1 93 ? 11.961 27.5 13.75 1 78.88 93 ARG A O 1
ATOM 726 N N . LYS A 1 94 ? 10.156 28.047 12.461 1 81.75 94 LYS A N 1
ATOM 727 C CA . LYS A 1 94 ? 10.43 29.469 12.391 1 81.75 94 LYS A CA 1
ATOM 728 C C . LYS A 1 94 ? 9.25 30.281 12.93 1 81.75 94 LYS A C 1
ATOM 730 O O . LYS A 1 94 ? 8.094 29.938 12.688 1 81.75 94 LYS A O 1
ATOM 735 N N . PHE A 1 95 ? 9.625 31.219 13.805 1 80.25 95 PHE A N 1
ATOM 736 C CA . PHE A 1 95 ? 8.617 32.094 14.383 1 80.25 95 PHE A CA 1
ATOM 737 C C . PHE A 1 95 ? 8.812 33.531 13.914 1 80.25 95 PHE A C 1
ATOM 739 O O . PHE A 1 95 ? 9.945 34 13.789 1 80.25 95 PHE A O 1
ATOM 746 N N . ALA A 1 96 ? 7.656 34.031 13.523 1 75.44 96 ALA A N 1
ATOM 747 C CA . ALA A 1 96 ? 7.656 35.438 13.188 1 75.44 96 ALA A CA 1
ATOM 748 C C . ALA A 1 96 ? 6.426 36.125 13.758 1 75.44 96 ALA A C 1
ATOM 750 O O . ALA A 1 96 ? 5.414 35.5 14.047 1 75.44 96 ALA A O 1
ATOM 751 N N . THR A 1 97 ? 6.645 37.375 14.125 1 76.06 97 THR A N 1
ATOM 752 C CA . THR A 1 97 ? 5.527 38.25 14.516 1 76.06 97 THR A CA 1
ATOM 753 C C . THR A 1 97 ? 5.207 39.25 13.406 1 76.06 97 THR A C 1
ATOM 755 O O . THR A 1 97 ? 6.113 39.75 12.742 1 76.06 97 THR A O 1
ATOM 758 N N . GLY A 1 98 ? 3.994 39.062 13.039 1 66.94 98 GLY A N 1
ATOM 759 C CA . GLY A 1 98 ? 3.619 40.062 12.031 1 66.94 98 GLY A CA 1
ATOM 760 C C . GLY A 1 98 ? 2.324 40.781 12.359 1 66.94 98 GLY A C 1
ATOM 761 O O . GLY A 1 98 ? 1.821 40.688 13.477 1 66.94 98 GLY A O 1
ATOM 762 N N . TYR A 1 99 ? 2.074 41.938 11.672 1 65.25 99 TYR A N 1
ATOM 763 C CA . TYR A 1 99 ? 0.824 42.688 11.789 1 65.25 99 TYR A CA 1
ATOM 764 C C . TYR A 1 99 ? -0.082 42.406 10.594 1 65.25 99 TYR A C 1
ATOM 766 O O . TYR A 1 99 ? 0.39 42.281 9.461 1 65.25 99 TYR A O 1
ATOM 774 N N . ASP A 1 100 ? -1.115 41.656 10.898 1 58.34 100 ASP A N 1
ATOM 775 C CA . ASP A 1 100 ? -2.133 41.719 9.852 1 58.34 100 ASP A CA 1
ATOM 776 C C . ASP A 1 100 ? -2.785 43.125 9.836 1 58.34 100 ASP A C 1
ATOM 778 O O . ASP A 1 100 ? -2.355 44.031 10.547 1 58.34 100 ASP A O 1
ATOM 782 N N . THR A 1 101 ? -3.771 43.344 8.969 1 57.81 101 THR A N 1
ATOM 783 C CA . THR A 1 101 ? -4.348 44.656 8.75 1 57.81 101 THR A CA 1
ATOM 784 C C . THR A 1 101 ? -4.559 45.375 10.078 1 57.81 101 THR A C 1
ATOM 786 O O . THR A 1 101 ? -4.344 46.594 10.164 1 57.81 101 THR A O 1
ATOM 789 N N . MET A 1 102 ? -5.047 44.875 11.094 1 60.72 102 MET A N 1
ATOM 790 C CA . MET A 1 102 ? -5.414 45.688 12.234 1 60.72 102 MET A CA 1
ATOM 791 C C . MET A 1 102 ? -4.938 45.062 13.539 1 60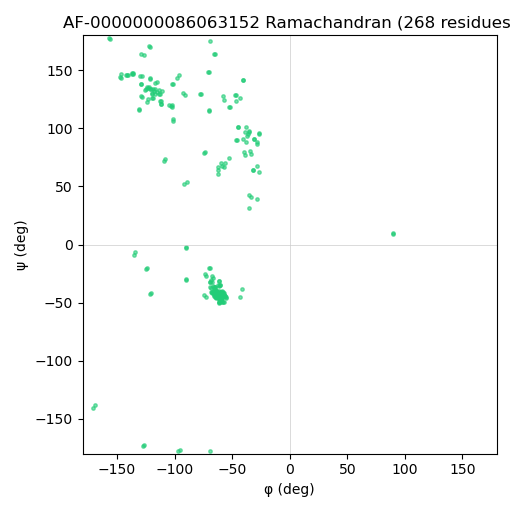.72 102 MET A C 1
ATOM 793 O O . MET A 1 102 ? -5.055 45.688 14.609 1 60.72 102 MET A O 1
ATOM 797 N N . SER A 1 103 ? -4.402 43.812 13.398 1 65.5 103 SER A N 1
ATOM 798 C CA . SER A 1 103 ? -4.086 43.188 14.68 1 65.5 103 SER A CA 1
ATOM 799 C C . SER A 1 103 ? -2.801 42.375 14.609 1 65.5 103 SER A C 1
ATOM 801 O O . SER A 1 103 ? -2.432 41.906 13.531 1 65.5 103 SER A O 1
ATOM 803 N N . ARG A 1 104 ? -2.141 42.406 15.672 1 77.12 104 ARG A N 1
ATOM 804 C CA . ARG A 1 104 ? -0.929 41.625 15.789 1 77.12 104 ARG A CA 1
ATOM 805 C C . ARG A 1 104 ? -1.223 40.125 15.547 1 77.12 104 ARG A C 1
ATOM 807 O O . ARG A 1 104 ? -2.242 39.625 16 1 77.12 104 ARG A O 1
ATOM 814 N N . CYS A 1 105 ? -0.442 39.5 14.602 1 82.75 105 CYS A N 1
ATOM 815 C CA . CYS A 1 105 ? -0.579 38.062 14.352 1 82.75 105 CYS A CA 1
ATOM 816 C C . CYS A 1 105 ? 0.742 37.344 14.586 1 82.75 105 CYS A C 1
ATOM 818 O O . CYS A 1 105 ? 1.807 37.875 14.25 1 82.75 105 CYS A O 1
ATOM 820 N N . LEU A 1 106 ? 0.628 36.281 15.266 1 83.69 106 LEU A N 1
ATOM 821 C CA . LEU A 1 106 ? 1.76 35.375 15.43 1 83.69 106 LEU A CA 1
ATOM 822 C C . LEU A 1 106 ? 1.757 34.281 14.352 1 83.69 106 LEU A C 1
ATOM 824 O O . LEU A 1 106 ? 0.713 33.688 14.062 1 83.69 106 LEU A O 1
ATOM 828 N N . THR A 1 107 ? 2.953 34.156 13.734 1 85.88 107 THR A N 1
ATOM 829 C CA . THR A 1 107 ? 3.039 33.188 12.648 1 85.88 107 THR A CA 1
ATOM 830 C C . THR A 1 107 ? 4.113 32.156 12.938 1 85.88 107 THR A C 1
ATOM 832 O O . THR A 1 107 ? 5.211 32.5 13.383 1 85.88 107 THR A O 1
ATOM 835 N N . TRP A 1 108 ? 3.758 30.922 12.688 1 86.62 108 TRP A N 1
ATOM 836 C CA . TRP A 1 108 ? 4.688 29.797 12.797 1 86.62 108 TRP A CA 1
ATOM 837 C C . TRP A 1 108 ? 4.758 29.016 11.484 1 86.62 108 TRP A C 1
ATOM 839 O O . TRP A 1 108 ? 3.734 28.797 10.836 1 86.62 108 TRP A O 1
ATOM 849 N N . SER A 1 109 ? 5.992 28.703 11.125 1 87.62 109 SER A N 1
ATOM 850 C CA . SER A 1 109 ? 6.215 27.812 9.992 1 87.62 109 SER A CA 1
ATOM 851 C C . SER A 1 109 ? 6.965 26.547 10.414 1 87.62 109 SER A C 1
ATOM 853 O O . SER A 1 109 ? 8.008 26.641 11.062 1 87.62 109 SER A O 1
ATOM 855 N N . LEU A 1 110 ? 6.414 25.453 10.102 1 88.75 110 LEU A N 1
ATOM 856 C CA . LEU A 1 110 ? 6.98 24.156 10.453 1 88.75 110 LEU A CA 1
ATOM 857 C C . LEU A 1 110 ? 7.234 23.328 9.195 1 88.75 110 LEU A C 1
ATOM 859 O O . LEU A 1 110 ? 6.496 23.438 8.219 1 88.75 110 LEU A O 1
ATOM 863 N N . LYS A 1 111 ? 8.375 22.578 9.281 1 90.19 111 LYS A N 1
ATOM 864 C CA . LYS A 1 111 ? 8.719 21.719 8.148 1 90.19 111 LYS A CA 1
ATOM 865 C C . LYS A 1 111 ? 9.016 20.297 8.609 1 90.19 111 LYS A C 1
ATOM 867 O O . LYS A 1 111 ? 9.664 20.094 9.641 1 90.19 111 LYS A O 1
ATOM 872 N N . THR A 1 112 ? 8.484 19.312 7.801 1 91.56 112 THR A N 1
ATOM 873 C CA . THR A 1 112 ? 8.734 17.906 8.117 1 91.56 112 THR A CA 1
ATOM 874 C C . THR A 1 112 ? 8.602 17.047 6.875 1 91.56 112 THR A C 1
ATOM 876 O O . THR A 1 112 ? 8.414 17.547 5.77 1 91.56 112 THR A O 1
ATOM 879 N N . ASP A 1 113 ? 8.867 15.852 7.098 1 91.88 113 ASP A N 1
ATOM 880 C CA . ASP A 1 113 ? 8.586 14.859 6.062 1 91.88 113 ASP A CA 1
ATOM 881 C C . ASP A 1 113 ? 7.629 13.781 6.578 1 91.88 113 ASP A C 1
ATOM 883 O O . ASP A 1 113 ? 7.301 13.75 7.766 1 91.88 113 ASP A O 1
ATOM 887 N N . ILE A 1 114 ? 7.164 12.977 5.645 1 93.19 114 ILE A N 1
ATOM 888 C CA . ILE A 1 114 ? 6.074 12.055 5.965 1 93.19 114 ILE A CA 1
ATOM 889 C C . ILE A 1 114 ? 6.555 11.023 6.98 1 93.19 114 ILE A C 1
ATOM 891 O O . ILE A 1 114 ? 5.789 10.594 7.848 1 93.19 114 ILE A O 1
ATOM 895 N N . GLU A 1 115 ? 7.789 10.578 6.883 1 92.06 115 GLU A N 1
ATOM 896 C CA . GLU A 1 115 ? 8.312 9.594 7.824 1 92.06 115 GLU A CA 1
ATOM 897 C C . GLU A 1 115 ? 8.344 10.156 9.242 1 92.06 115 GLU A C 1
ATOM 899 O O . GLU A 1 115 ? 7.941 9.477 10.195 1 92.06 115 GLU A O 1
ATOM 904 N N . THR A 1 116 ? 8.789 11.312 9.359 1 92.69 116 THR A N 1
ATOM 905 C CA . THR A 1 116 ? 8.82 11.977 10.656 1 92.69 116 THR A CA 1
ATOM 906 C C . THR A 1 116 ? 7.402 12.219 11.172 1 92.69 116 THR A C 1
ATOM 908 O O . THR A 1 116 ? 7.141 12.086 12.367 1 92.69 116 THR A O 1
ATOM 911 N N . LEU A 1 117 ? 6.543 12.586 10.297 1 93.62 117 LEU A N 1
ATOM 912 C CA . LEU A 1 117 ? 5.148 12.82 10.664 1 93.62 117 LEU A CA 1
ATOM 913 C C . LEU A 1 117 ? 4.531 11.562 11.266 1 93.62 117 LEU A C 1
ATOM 915 O O . LEU A 1 117 ? 3.777 11.641 12.242 1 93.62 117 LEU A O 1
ATOM 919 N N . ILE A 1 118 ? 4.812 10.406 10.703 1 92.12 118 ILE A N 1
ATOM 920 C CA . ILE A 1 118 ? 4.293 9.141 11.211 1 92.12 118 ILE A CA 1
ATOM 921 C C . ILE A 1 118 ? 4.777 8.914 12.641 1 92.12 118 ILE A C 1
ATOM 923 O O . ILE A 1 118 ? 3.99 8.547 13.516 1 92.12 118 ILE A O 1
ATOM 927 N N . GLU A 1 119 ? 6.031 9.062 12.836 1 90.56 119 GLU A N 1
ATOM 928 C CA . GLU A 1 119 ? 6.609 8.875 14.164 1 90.56 119 GLU A CA 1
ATOM 929 C C . GLU A 1 119 ? 5.926 9.766 15.195 1 90.56 119 GLU A C 1
ATOM 931 O O . GLU A 1 119 ? 5.594 9.312 16.297 1 90.56 119 GLU A O 1
ATOM 936 N N . ASP A 1 120 ? 5.758 10.992 14.82 1 90.56 120 ASP A N 1
ATOM 937 C CA . ASP A 1 120 ? 5.098 11.938 15.719 1 90.56 120 ASP A CA 1
ATOM 938 C C . ASP A 1 120 ? 3.66 11.508 16 1 90.56 120 ASP A C 1
ATOM 940 O O . ASP A 1 120 ? 3.207 11.555 17.141 1 90.56 120 ASP A O 1
ATOM 944 N N . HIS A 1 121 ? 3.023 11.141 14.992 1 91.94 121 HIS A N 1
ATOM 945 C CA . HIS A 1 121 ? 1.634 10.719 15.125 1 91.94 121 HIS A CA 1
ATOM 946 C C . HIS A 1 121 ? 1.506 9.539 16.078 1 91.94 121 HIS A C 1
ATOM 948 O O . HIS A 1 121 ? 0.629 9.523 16.938 1 91.94 121 HIS A O 1
ATOM 954 N N . GLU A 1 122 ? 2.336 8.625 15.906 1 90.5 122 GLU A N 1
ATOM 955 C CA . GLU A 1 122 ? 2.285 7.438 16.75 1 90.5 122 GLU A CA 1
ATOM 956 C C . GLU A 1 122 ? 2.691 7.754 18.188 1 90.5 122 GLU A C 1
ATOM 958 O O . GLU A 1 122 ? 2.123 7.207 19.125 1 90.5 122 GLU A O 1
ATOM 963 N N . ARG A 1 123 ? 3.594 8.578 18.328 1 88.56 123 ARG A N 1
ATOM 964 C CA . ARG A 1 123 ? 4.012 9.016 19.656 1 88.56 123 ARG A CA 1
ATOM 965 C C . ARG A 1 123 ? 2.875 9.734 20.375 1 88.56 123 ARG A C 1
ATOM 967 O O . ARG A 1 123 ? 2.65 9.516 21.578 1 88.56 123 ARG A O 1
ATOM 974 N N . ILE A 1 124 ? 2.146 10.625 19.688 1 84.94 124 ILE A N 1
ATOM 975 C CA . ILE A 1 124 ? 1.056 11.422 20.234 1 84.94 124 ILE A CA 1
ATOM 976 C C . ILE A 1 124 ? -0.094 10.5 20.641 1 84.94 124 ILE A C 1
ATOM 978 O O . ILE A 1 124 ? -0.771 10.758 21.641 1 84.94 124 ILE A O 1
ATOM 982 N N . GLN A 1 125 ? -0.328 9.438 19.859 1 84.5 125 GLN A N 1
ATOM 983 C CA . GLN A 1 125 ? -1.417 8.516 20.156 1 84.5 125 GLN A CA 1
ATOM 984 C C . GLN A 1 125 ? -1.092 7.648 21.375 1 84.5 125 GLN A C 1
ATOM 986 O O . GLN A 1 125 ? -1.991 7.078 22 1 84.5 125 GLN A O 1
ATOM 991 N N . GLN A 1 126 ? 0.088 7.434 21.609 1 75.56 126 GLN A N 1
ATOM 992 C CA . GLN A 1 126 ? 0.446 6.633 22.781 1 75.56 126 GLN A CA 1
ATOM 993 C C . GLN A 1 126 ? 0.171 7.391 24.078 1 75.56 126 GLN A C 1
ATOM 995 O O . GLN A 1 126 ? 0.463 8.586 24.172 1 75.56 126 GLN A O 1
ATOM 1000 N N . PRO A 1 127 ? -0.795 6.852 24.906 1 63.5 127 PRO A N 1
ATOM 1001 C CA . PRO A 1 127 ? -1.058 7.516 26.188 1 63.5 127 PRO A CA 1
ATOM 1002 C C . PRO A 1 127 ? 0.222 7.891 26.922 1 63.5 127 PRO A C 1
ATOM 1004 O O . PRO A 1 127 ? 1.162 7.094 26.984 1 63.5 127 PRO A O 1
ATOM 1007 N N . GLN A 1 128 ? 0.601 9.125 26.859 1 54.12 128 GLN A N 1
ATOM 1008 C CA . GLN A 1 128 ? 1.729 9.562 27.672 1 54.12 128 GLN A CA 1
ATOM 1009 C C . GLN A 1 128 ? 1.706 8.906 29.047 1 54.12 128 GLN A C 1
ATOM 1011 O O . GLN A 1 128 ? 0.711 9 29.781 1 54.12 128 GLN A O 1
ATOM 1016 N N . GLY A 1 129 ? 2.086 7.684 29.188 1 44.09 129 GLY A N 1
ATOM 1017 C CA . GLY A 1 129 ? 2.242 7.262 30.578 1 44.09 129 GLY A CA 1
ATOM 1018 C C . GLY A 1 129 ? 2.674 8.391 31.5 1 44.09 129 GLY A C 1
ATOM 1019 O O . GLY A 1 129 ? 3.65 9.086 31.219 1 44.09 129 GLY A O 1
ATOM 1020 N N . ARG A 1 130 ? 1.636 9.109 32.094 1 43.59 130 ARG A N 1
ATOM 1021 C CA . ARG A 1 130 ? 1.864 10.078 33.156 1 43.59 130 ARG A CA 1
ATOM 1022 C C . ARG A 1 130 ? 3.125 9.734 33.938 1 43.59 130 ARG A C 1
ATOM 1024 O O . ARG A 1 130 ? 3.291 8.594 34.406 1 43.59 130 ARG A O 1
ATOM 1031 N N . ALA A 1 131 ? 4.254 10.273 33.656 1 43.5 131 ALA A N 1
ATOM 1032 C CA . ALA A 1 131 ? 5.363 10.188 34.594 1 43.5 131 ALA A CA 1
ATOM 1033 C C . ALA A 1 131 ? 4.855 10.086 36.031 1 43.5 131 ALA A C 1
ATOM 1035 O O . ALA A 1 131 ? 4.102 10.945 36.469 1 43.5 131 ALA A O 1
ATOM 1036 N N . VAL A 1 132 ? 4.566 8.891 36.5 1 42.66 132 VAL A N 1
ATOM 1037 C CA . VAL A 1 132 ? 4.395 8.75 37.938 1 42.66 132 VAL A CA 1
ATOM 1038 C C . VAL A 1 132 ? 5.383 9.664 38.656 1 42.66 132 VAL A C 1
ATOM 1040 O O . VAL A 1 132 ? 6.594 9.562 38.469 1 42.66 132 VAL A O 1
ATOM 1043 N N . PRO A 1 133 ? 4.996 10.828 39.031 1 40.5 133 PRO A N 1
ATOM 1044 C CA . PRO A 1 133 ? 5.898 11.641 39.844 1 40.5 133 PRO A CA 1
ATOM 1045 C C . PRO A 1 133 ? 6.645 10.828 40.906 1 40.5 133 PRO A C 1
ATOM 1047 O O . PRO A 1 133 ? 6.027 10.047 41.625 1 40.5 133 PRO A O 1
ATOM 1050 N N . GLN A 1 134 ? 7.793 10.344 40.562 1 37 134 GLN A N 1
ATOM 1051 C CA . GLN A 1 134 ? 8.594 9.742 41.625 1 37 134 GLN A CA 1
ATOM 1052 C C . GLN A 1 134 ? 8.633 10.633 42.844 1 37 134 GLN A C 1
ATOM 1054 O O . GLN A 1 134 ? 9.023 11.797 42.781 1 37 134 GLN A O 1
ATOM 1059 N N . THR A 1 135 ? 7.656 10.445 43.781 1 38.94 135 THR A N 1
ATOM 1060 C CA . THR A 1 135 ? 7.793 11.039 45.125 1 38.94 135 THR A CA 1
ATOM 1061 C C . THR A 1 135 ? 9.242 10.953 45.594 1 38.94 135 THR A C 1
ATOM 1063 O O . THR A 1 135 ? 9.805 9.859 45.688 1 38.94 135 THR A O 1
ATOM 1066 N N . ALA A 1 136 ? 10.094 12.023 45.438 1 27.36 136 ALA A N 1
ATOM 1067 C CA . ALA A 1 136 ? 11.367 12.094 46.156 1 27.36 136 ALA A CA 1
ATOM 1068 C C . ALA A 1 136 ? 11.148 12.055 47.656 1 27.36 136 ALA A C 1
ATOM 1070 O O . ALA A 1 136 ? 10.164 12.594 48.188 1 27.36 136 ALA A O 1
ATOM 1071 N N . MET B 1 1 ? -47.312 2.129 -5.793 1 26.88 1 MET B N 1
ATOM 1072 C CA . MET B 1 1 ? -46.375 2.783 -6.707 1 26.88 1 MET B CA 1
ATOM 1073 C C . MET B 1 1 ? -45.125 3.268 -5.969 1 26.88 1 MET B C 1
ATOM 1075 O O . MET B 1 1 ? -44.656 4.387 -6.191 1 26.88 1 MET B O 1
ATOM 1079 N N . ASN B 1 2 ? -44.75 2.689 -4.742 1 29.34 2 ASN B N 1
ATOM 1080 C CA . ASN B 1 2 ? -43.906 3.148 -3.656 1 29.34 2 ASN B CA 1
ATOM 1081 C C . ASN B 1 2 ? -42.406 3.1 -4.051 1 29.34 2 ASN B C 1
ATOM 1083 O O . ASN B 1 2 ? -41.875 2.025 -4.309 1 29.34 2 ASN B O 1
ATOM 1087 N N . SER B 1 3 ? -41.938 4.164 -4.84 1 30.09 3 SER B N 1
ATOM 1088 C CA . SER B 1 3 ? -40.594 4.367 -5.367 1 30.09 3 SER B CA 1
ATOM 1089 C C . SER B 1 3 ? -39.562 4.375 -4.25 1 30.09 3 SER B C 1
ATOM 1091 O O . SER B 1 3 ? -39.531 5.312 -3.451 1 30.09 3 SER B O 1
ATOM 1093 N N . ASP B 1 4 ? -39.281 3.271 -3.625 1 30.36 4 ASP B N 1
ATOM 1094 C CA . ASP B 1 4 ? -38.312 3.094 -2.549 1 30.36 4 ASP B CA 1
ATOM 1095 C C . ASP B 1 4 ? -36.906 3.547 -2.984 1 30.36 4 ASP B C 1
ATOM 1097 O O . ASP B 1 4 ? -36.25 2.857 -3.754 1 30.36 4 ASP B O 1
ATOM 1101 N N . SER B 1 5 ? -36.625 4.871 -3.246 1 34.91 5 SER B N 1
ATOM 1102 C CA . SER B 1 5 ? -35.344 5.484 -3.6 1 34.91 5 SER B CA 1
ATOM 1103 C C . SER B 1 5 ? -34.25 5.117 -2.596 1 34.91 5 SER B C 1
ATOM 1105 O O . SER B 1 5 ? -34.344 5.508 -1.428 1 34.91 5 SER B O 1
ATOM 1107 N N . ALA B 1 6 ? -33.75 3.895 -2.652 1 35.66 6 ALA B N 1
ATOM 1108 C CA . ALA B 1 6 ? -32.688 3.438 -1.783 1 35.66 6 ALA B CA 1
ATOM 1109 C C . ALA B 1 6 ? -31.594 4.5 -1.659 1 35.66 6 ALA B C 1
ATOM 1111 O O . ALA B 1 6 ? -31.328 5.242 -2.607 1 35.66 6 ALA B O 1
ATOM 1112 N N . PRO B 1 7 ? -31.25 4.891 -0.432 1 36.62 7 PRO B N 1
ATOM 1113 C CA . PRO B 1 7 ? -30.234 5.902 -0.133 1 36.62 7 PRO B CA 1
ATOM 1114 C C . PRO B 1 7 ? -28.906 5.629 -0.829 1 36.62 7 PRO B C 1
ATOM 1116 O O . PRO B 1 7 ? -28.609 4.48 -1.161 1 36.62 7 PRO B O 1
ATOM 1119 N N . THR B 1 8 ? -28.422 6.562 -1.741 1 34.5 8 THR B N 1
ATOM 1120 C CA . THR B 1 8 ? -27.094 6.738 -2.338 1 34.5 8 THR B CA 1
ATOM 1121 C C . THR B 1 8 ? -26 6.43 -1.323 1 34.5 8 THR B C 1
ATOM 1123 O O . THR B 1 8 ? -26 6.977 -0.218 1 34.5 8 THR B O 1
ATOM 1126 N N . THR B 1 9 ? -25.547 5.266 -1.309 1 36.69 9 THR B N 1
ATOM 1127 C CA . THR B 1 9 ? -24.344 4.918 -0.574 1 36.69 9 THR B CA 1
ATOM 1128 C C . THR B 1 9 ? -23.344 6.074 -0.589 1 36.69 9 THR B C 1
ATOM 1130 O O . THR B 1 9 ? -22.938 6.539 -1.656 1 36.69 9 THR B O 1
ATOM 1133 N N . SER B 1 10 ? -23.5 7.121 0.28 1 36.25 10 SER B N 1
ATOM 1134 C CA . SER B 1 10 ? -22.547 8.195 0.539 1 36.25 10 SER B CA 1
ATOM 1135 C C . SER B 1 10 ? -21.109 7.711 0.384 1 36.25 10 SER B C 1
ATOM 1137 O O . SER B 1 10 ? -20.641 6.906 1.188 1 36.25 10 SER B O 1
ATOM 1139 N N . SER B 1 11 ? -20.688 7.312 -0.75 1 39.28 11 SER B N 1
ATOM 1140 C CA . SER B 1 11 ? -19.25 7.324 -0.932 1 39.28 11 SER B CA 1
ATOM 1141 C C . SER B 1 11 ? -18.594 8.398 -0.075 1 39.28 11 SER B C 1
ATOM 1143 O O . SER B 1 11 ? -18.766 9.594 -0.329 1 39.28 11 SER B O 1
ATOM 1145 N N . THR B 1 12 ? -18.578 8.336 1.175 1 41.66 12 THR B N 1
ATOM 1146 C CA . THR B 1 12 ? -17.938 9.211 2.156 1 41.66 12 THR B CA 1
ATOM 1147 C C . THR B 1 12 ? -16.609 9.742 1.63 1 41.66 12 THR B C 1
ATOM 1149 O O . THR B 1 12 ? -15.578 9.086 1.755 1 41.66 12 THR B O 1
ATOM 1152 N N . ASP B 1 13 ? -16.438 9.945 0.41 1 49.09 13 ASP B N 1
ATOM 1153 C CA . ASP B 1 13 ? -15.328 10.68 -0.192 1 49.09 13 ASP B CA 1
ATOM 1154 C C . ASP B 1 13 ? -14.898 11.844 0.7 1 49.09 13 ASP B C 1
ATOM 1156 O O . ASP B 1 13 ? -15.398 12.961 0.562 1 49.09 13 ASP B O 1
ATOM 1160 N N . THR B 1 14 ? -14.781 11.734 1.987 1 61.19 14 THR B N 1
ATOM 1161 C CA . THR B 1 14 ? -14.469 12.82 2.902 1 61.19 14 THR B CA 1
ATOM 1162 C C . THR B 1 14 ? -13.094 13.406 2.596 1 61.19 14 THR B C 1
ATOM 1164 O O . THR B 1 14 ? -12.07 12.852 3.02 1 61.19 14 THR B O 1
ATOM 1167 N N . GLY B 1 15 ? -12.875 14.086 1.398 1 83.69 15 GLY B N 1
ATOM 1168 C CA . GLY B 1 15 ? -11.688 14.812 0.995 1 83.69 15 GLY B CA 1
ATOM 1169 C C . GLY B 1 15 ? -11.07 15.625 2.121 1 83.69 15 GLY B C 1
ATOM 1170 O O . GLY B 1 15 ? -11.75 15.953 3.096 1 83.69 15 GLY B O 1
ATOM 1171 N N . LEU B 1 16 ? -9.797 15.602 2.092 1 93.12 16 LEU B N 1
ATOM 1172 C CA . LEU B 1 16 ? -9.07 16.422 3.059 1 93.12 16 LEU B CA 1
ATOM 1173 C C . LEU B 1 16 ? -9.195 17.906 2.727 1 93.12 16 LEU B C 1
ATOM 1175 O O . LEU B 1 16 ? -9.406 18.266 1.566 1 93.12 16 LEU B O 1
ATOM 1179 N N . TYR B 1 17 ? -9.18 18.75 3.738 1 95.19 17 TYR B N 1
ATOM 1180 C CA . TYR B 1 17 ? -9.406 20.188 3.693 1 95.19 17 TYR B CA 1
ATOM 1181 C C . TYR B 1 17 ? -8.367 20.875 2.82 1 95.19 17 TYR B C 1
ATOM 1183 O O . TYR B 1 17 ? -8.695 21.781 2.045 1 95.19 17 TYR B O 1
ATOM 1191 N N . PHE B 1 18 ? -7.227 20.438 2.801 1 96.94 18 PHE B N 1
ATOM 1192 C CA . PHE B 1 18 ? -6.145 21.047 2.045 1 96.94 18 PHE B CA 1
ATOM 1193 C C . PHE B 1 18 ? -5.875 20.281 0.756 1 96.94 18 PHE B C 1
ATOM 1195 O O . PHE B 1 18 ? -5.703 19.062 0.78 1 96.94 18 PHE B O 1
ATOM 1202 N N . ASP B 1 19 ? -5.668 21 -0.277 1 95.25 19 ASP B N 1
ATOM 1203 C CA . ASP B 1 19 ? -5.539 20.391 -1.603 1 95.25 19 ASP B CA 1
ATOM 1204 C C . ASP B 1 19 ? -4.312 19.484 -1.683 1 95.25 19 ASP B C 1
ATOM 1206 O O . ASP B 1 19 ? -4.387 18.375 -2.207 1 95.25 19 ASP B O 1
ATOM 1210 N N . ASP B 1 20 ? -3.248 19.953 -1.204 1 94.31 20 ASP B N 1
ATOM 1211 C CA . ASP B 1 20 ? -2.023 19.156 -1.276 1 94.31 20 ASP B CA 1
ATOM 1212 C C . ASP B 1 20 ? -2.156 17.875 -0.466 1 94.31 20 ASP B C 1
ATOM 1214 O O . ASP B 1 20 ? -1.671 16.828 -0.883 1 94.31 20 ASP B O 1
ATOM 1218 N N . ALA B 1 21 ? -2.756 18.016 0.649 1 95.69 21 ALA B N 1
ATOM 1219 C CA . ALA B 1 21 ? -2.977 16.828 1.476 1 95.69 21 ALA B CA 1
ATOM 1220 C C . ALA B 1 21 ? -3.895 15.828 0.772 1 95.69 21 ALA B C 1
ATOM 1222 O O . ALA B 1 21 ? -3.648 14.617 0.802 1 95.69 21 ALA B O 1
ATOM 1223 N N . GLU B 1 22 ? -4.914 16.406 0.17 1 96.06 22 GLU B N 1
ATOM 1224 C CA . GLU B 1 22 ? -5.836 15.531 -0.558 1 96.06 22 GLU B CA 1
ATOM 1225 C C . GLU B 1 22 ? -5.141 14.844 -1.729 1 96.06 22 GLU B C 1
ATOM 1227 O O . GLU B 1 22 ? -5.352 13.656 -1.972 1 96.06 22 GLU B O 1
ATOM 1232 N N . ALA B 1 23 ? -4.387 15.594 -2.42 1 96 23 ALA B N 1
ATOM 1233 C CA . ALA B 1 23 ? -3.65 15.023 -3.547 1 96 23 ALA B CA 1
ATOM 1234 C C . ALA B 1 23 ? -2.742 13.891 -3.09 1 96 23 ALA B C 1
ATOM 1236 O O . ALA B 1 23 ? -2.711 12.82 -3.707 1 96 23 ALA B O 1
ATOM 1237 N N . LEU B 1 24 ? -2.057 14.117 -2.039 1 96.06 24 LEU B N 1
ATOM 1238 C CA . LEU B 1 24 ? -1.154 13.094 -1.522 1 96.06 24 LEU B CA 1
ATOM 1239 C C . LEU B 1 24 ? -1.936 11.891 -0.998 1 96.06 24 LEU B C 1
ATOM 1241 O O . LEU B 1 24 ? -1.542 10.742 -1.218 1 96.06 24 LEU B O 1
ATOM 1245 N N . ALA B 1 25 ? -2.998 12.141 -0.312 1 94.69 25 ALA B N 1
ATOM 1246 C CA . ALA B 1 25 ? -3.857 11.062 0.174 1 94.69 25 ALA B CA 1
ATOM 1247 C C . ALA B 1 25 ? -4.367 10.203 -0.979 1 94.69 25 ALA B C 1
ATOM 1249 O O . ALA B 1 25 ? -4.418 8.977 -0.874 1 94.69 25 ALA B O 1
ATOM 1250 N N . GLN B 1 26 ? -4.707 10.875 -2.023 1 95.75 26 GLN B N 1
ATOM 1251 C CA . GLN B 1 26 ? -5.176 10.156 -3.205 1 95.75 26 GLN B CA 1
ATOM 1252 C C . GLN B 1 26 ? -4.078 9.266 -3.783 1 95.75 26 GLN B C 1
ATOM 1254 O O . GLN B 1 26 ? -4.344 8.141 -4.203 1 95.75 26 GLN B O 1
ATOM 1259 N N . GLN B 1 27 ? -2.928 9.758 -3.791 1 95.62 27 GLN B N 1
ATOM 1260 C CA . GLN B 1 27 ? -1.805 8.945 -4.25 1 95.62 27 GLN B CA 1
ATOM 1261 C C . GLN B 1 27 ? -1.633 7.703 -3.381 1 95.62 27 GLN B C 1
ATOM 1263 O O . GLN B 1 27 ? -1.374 6.613 -3.893 1 95.62 27 GLN B O 1
ATOM 1268 N N . TYR B 1 28 ? -1.785 7.891 -2.123 1 95.62 28 TYR B N 1
ATOM 1269 C CA . TYR B 1 28 ? -1.661 6.766 -1.203 1 95.62 28 TYR B CA 1
ATOM 1270 C C . TYR B 1 28 ? -2.758 5.734 -1.451 1 95.62 28 TYR B C 1
ATOM 1272 O O . TYR B 1 28 ? -2.49 4.531 -1.48 1 95.62 28 TYR B O 1
ATOM 1280 N N . ARG B 1 29 ? -3.916 6.152 -1.626 1 94.69 29 ARG B N 1
ATOM 1281 C CA . ARG B 1 29 ? -5.031 5.25 -1.896 1 94.69 29 ARG B CA 1
ATOM 1282 C C . ARG B 1 29 ? -4.797 4.461 -3.18 1 94.69 29 ARG B C 1
ATOM 1284 O O . ARG B 1 29 ? -5.035 3.252 -3.223 1 94.69 29 ARG B O 1
ATOM 1291 N N . GLU B 1 30 ? -4.348 5.125 -4.172 1 96.19 30 GLU B N 1
ATOM 1292 C CA . GLU B 1 30 ? -4.066 4.461 -5.441 1 96.19 30 GLU B CA 1
ATOM 1293 C C . GLU B 1 30 ? -2.969 3.41 -5.285 1 96.19 30 GLU B C 1
ATOM 1295 O O . GLU B 1 30 ? -3.064 2.316 -5.848 1 96.19 30 GLU B O 1
ATOM 1300 N N . LYS B 1 31 ? -1.983 3.756 -4.582 1 96.38 31 LYS B N 1
ATOM 1301 C CA . LYS B 1 31 ? -0.895 2.814 -4.336 1 96.38 31 LYS B CA 1
ATOM 1302 C C . LYS B 1 31 ? -1.386 1.596 -3.559 1 96.38 31 LYS B C 1
ATOM 1304 O O . LYS B 1 31 ? -1.039 0.46 -3.889 1 96.38 31 LYS B O 1
ATOM 1309 N N . ARG B 1 32 ? -2.186 1.846 -2.584 1 96.12 32 ARG B N 1
ATOM 1310 C CA . ARG B 1 32 ? -2.736 0.746 -1.799 1 96.12 32 ARG B CA 1
ATOM 1311 C C . ARG B 1 32 ? -3.598 -0.168 -2.664 1 96.12 32 ARG B C 1
ATOM 1313 O O . ARG B 1 32 ? -3.512 -1.394 -2.557 1 96.12 32 ARG B O 1
ATOM 1320 N N . ASP B 1 33 ? -4.363 0.404 -3.457 1 95.88 33 ASP B N 1
ATOM 1321 C CA . ASP B 1 33 ? -5.227 -0.37 -4.344 1 95.88 33 ASP B CA 1
ATOM 1322 C C . ASP B 1 33 ? -4.402 -1.224 -5.305 1 95.88 33 ASP B C 1
ATOM 1324 O O . ASP B 1 33 ? -4.738 -2.383 -5.555 1 95.88 33 ASP B O 1
ATOM 1328 N N . THR B 1 34 ? -3.412 -0.626 -5.797 1 96.44 34 THR B N 1
ATOM 1329 C CA . THR B 1 34 ? -2.531 -1.374 -6.688 1 96.44 34 THR B CA 1
ATOM 1330 C C . THR B 1 34 ? -1.932 -2.58 -5.969 1 96.44 34 THR B C 1
ATOM 1332 O O . THR B 1 34 ? -1.882 -3.68 -6.523 1 96.44 34 THR B O 1
ATOM 1335 N N . ILE B 1 35 ? -1.508 -2.396 -4.812 1 96.56 35 ILE B N 1
ATOM 1336 C CA . ILE B 1 35 ? -0.906 -3.48 -4.043 1 96.56 35 ILE B CA 1
ATOM 1337 C C . ILE B 1 35 ? -1.947 -4.566 -3.779 1 96.56 35 ILE B C 1
ATOM 1339 O O . ILE B 1 35 ? -1.641 -5.758 -3.85 1 96.56 35 ILE B O 1
ATOM 1343 N N . LYS B 1 36 ? -3.125 -4.184 -3.482 1 96.06 36 LYS B N 1
ATOM 1344 C CA . LYS B 1 36 ? -4.203 -5.141 -3.254 1 96.06 36 LYS B CA 1
ATOM 1345 C C . LYS B 1 36 ? -4.449 -6 -4.488 1 96.06 36 LYS B C 1
ATOM 1347 O O . LYS B 1 36 ? -4.684 -7.203 -4.375 1 96.06 36 LYS B O 1
ATOM 1352 N N . ARG B 1 37 ? -4.402 -5.383 -5.578 1 95 37 ARG B N 1
ATOM 1353 C CA . ARG B 1 37 ? -4.586 -6.1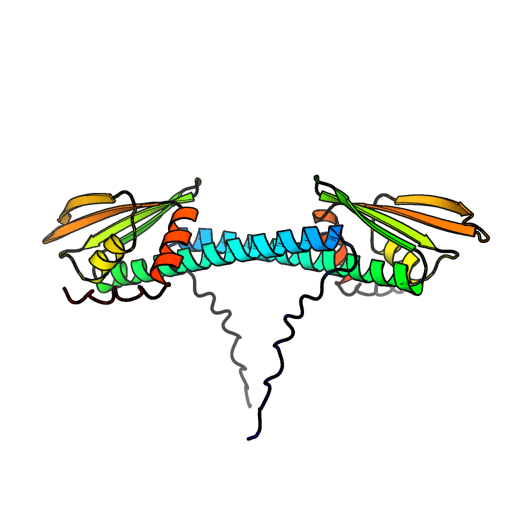02 -6.836 1 95 37 ARG B CA 1
ATOM 1354 C C . ARG B 1 37 ? -3.469 -7.117 -7.055 1 95 37 ARG B C 1
ATOM 1356 O O . ARG B 1 37 ? -3.721 -8.242 -7.484 1 95 37 ARG B O 1
ATOM 1363 N N . LYS B 1 38 ? -2.299 -6.695 -6.789 1 95.69 38 LYS B N 1
ATOM 1364 C CA . LYS B 1 38 ? -1.157 -7.602 -6.895 1 95.69 38 LYS B CA 1
ATOM 1365 C C . LYS B 1 38 ? -1.318 -8.797 -5.965 1 95.69 38 LYS B C 1
ATOM 1367 O O . LYS B 1 38 ? -1.106 -9.945 -6.379 1 95.69 38 LYS B O 1
ATOM 1372 N N . GLU B 1 39 ? -1.717 -8.531 -4.77 1 94.56 39 GLU B N 1
ATOM 1373 C CA . GLU B 1 39 ? -1.924 -9.586 -3.779 1 94.56 39 GLU B CA 1
ATOM 1374 C C . GLU B 1 39 ? -2.992 -10.57 -4.238 1 94.56 39 GLU B C 1
ATOM 1376 O O . GLU B 1 39 ? -2.814 -11.789 -4.117 1 94.56 39 GLU B O 1
ATOM 1381 N N . ALA B 1 40 ? -4.035 -10.031 -4.688 1 94.75 40 ALA B N 1
ATOM 1382 C CA . ALA B 1 40 ? -5.145 -10.859 -5.141 1 94.75 40 ALA B CA 1
ATOM 1383 C C . ALA B 1 40 ? -4.711 -11.781 -6.277 1 94.75 40 ALA B C 1
ATOM 1385 O O . ALA B 1 40 ? -5.043 -12.969 -6.281 1 94.75 40 ALA B O 1
ATOM 1386 N N . ALA B 1 41 ? -4.031 -11.195 -7.207 1 94 41 ALA B N 1
ATOM 1387 C CA . ALA B 1 41 ? -3.566 -11.969 -8.352 1 94 41 ALA B CA 1
ATOM 1388 C C . ALA B 1 41 ? -2.609 -13.078 -7.918 1 94 41 ALA B C 1
ATOM 1390 O O . ALA B 1 41 ? -2.734 -14.227 -8.359 1 94 41 ALA B O 1
ATOM 1391 N N . LEU B 1 42 ? -1.696 -12.773 -7.066 1 96.12 42 LEU B N 1
ATOM 1392 C CA . LEU B 1 42 ? -0.719 -13.727 -6.555 1 96.12 42 LEU B CA 1
ATOM 1393 C C . LEU B 1 42 ? -1.407 -14.852 -5.785 1 96.12 42 LEU B C 1
ATOM 1395 O O . LEU B 1 42 ? -1.073 -16.031 -5.961 1 96.12 42 LEU B O 1
ATOM 1399 N N . THR B 1 43 ? -2.35 -14.484 -4.965 1 95.56 43 THR B N 1
ATOM 1400 C CA . THR B 1 43 ? -3.09 -15.453 -4.16 1 95.56 43 THR B CA 1
ATOM 1401 C C . THR B 1 43 ? -3.861 -16.422 -5.051 1 95.56 43 THR B C 1
ATOM 1403 O O . THR B 1 43 ? -3.855 -17.625 -4.812 1 95.56 43 THR B O 1
ATOM 1406 N N . ALA B 1 44 ? -4.473 -15.859 -6.02 1 93.38 44 ALA B N 1
ATOM 1407 C CA . ALA B 1 44 ? -5.234 -16.688 -6.949 1 93.38 44 ALA B CA 1
ATOM 1408 C C . ALA B 1 44 ? -4.324 -17.688 -7.664 1 93.38 44 ALA B C 1
ATOM 1410 O O . ALA B 1 44 ? -4.66 -18.875 -7.773 1 93.38 44 ALA B O 1
ATOM 1411 N N . LEU B 1 45 ? -3.217 -17.203 -8.211 1 94.31 45 LEU B N 1
ATOM 1412 C CA . LEU B 1 45 ? -2.266 -18.078 -8.875 1 94.31 45 LEU B CA 1
ATOM 1413 C C . LEU B 1 45 ? -1.78 -19.172 -7.938 1 94.31 45 LEU B C 1
ATOM 1415 O O . LEU B 1 45 ? -1.77 -20.359 -8.305 1 94.31 45 LEU B O 1
ATOM 1419 N N . SER B 1 46 ? -1.365 -18.797 -6.766 1 95.56 46 SER B N 1
ATOM 1420 C CA . SER B 1 46 ? -0.846 -19.734 -5.773 1 95.56 46 SER B CA 1
ATOM 1421 C C . SER B 1 46 ? -1.866 -20.828 -5.453 1 95.56 46 SER B C 1
ATOM 1423 O O . SER B 1 46 ? -1.516 -22 -5.352 1 95.56 46 SER B O 1
ATOM 1425 N N . LYS B 1 47 ? -3.066 -20.453 -5.305 1 94.5 47 LYS B N 1
ATOM 1426 C CA . LYS B 1 47 ? -4.117 -21.406 -4.965 1 94.5 47 LYS B CA 1
ATOM 1427 C C . LYS B 1 47 ? -4.32 -22.422 -6.086 1 94.5 47 LYS B C 1
ATOM 1429 O O . LYS B 1 47 ? -4.508 -23.609 -5.824 1 94.5 47 LYS B O 1
ATOM 1434 N N . ARG B 1 48 ? -4.332 -21.969 -7.289 1 92.06 48 ARG B N 1
ATOM 1435 C CA . ARG B 1 48 ? -4.477 -22.875 -8.43 1 92.06 48 ARG B CA 1
ATOM 1436 C C . ARG B 1 48 ? -3.316 -23.859 -8.492 1 92.06 48 ARG B C 1
ATOM 1438 O O . ARG B 1 48 ? -3.521 -25.047 -8.727 1 92.06 48 ARG B O 1
ATOM 1445 N N . LEU B 1 49 ? -2.162 -23.312 -8.32 1 94.94 49 LEU B N 1
ATOM 1446 C CA . LEU B 1 49 ? -0.981 -24.172 -8.367 1 94.94 49 LEU B CA 1
ATOM 1447 C C . LEU B 1 49 ? -0.983 -25.172 -7.207 1 94.94 49 LEU B C 1
ATOM 1449 O O . LEU B 1 49 ? -0.525 -26.297 -7.359 1 94.94 49 LEU B O 1
ATOM 1453 N N . GLU B 1 50 ? -1.412 -24.734 -6.066 1 94.69 50 GLU B N 1
ATOM 1454 C CA . GLU B 1 50 ? -1.566 -25.625 -4.918 1 94.69 50 GLU B CA 1
ATOM 1455 C C . GLU B 1 50 ? -2.471 -26.797 -5.254 1 94.69 50 GLU B C 1
ATOM 1457 O O . GLU B 1 50 ? -2.145 -27.953 -4.934 1 94.69 50 GLU B O 1
ATOM 1462 N N . THR B 1 51 ? -3.523 -26.516 -5.898 1 93 51 THR B N 1
ATOM 1463 C CA . THR B 1 51 ? -4.453 -27.547 -6.316 1 93 51 THR B CA 1
ATOM 1464 C C . THR B 1 51 ? -3.766 -28.547 -7.238 1 93 51 THR B C 1
ATOM 1466 O O . THR B 1 51 ? -3.949 -29.766 -7.098 1 93 51 THR B O 1
ATOM 1469 N N . ILE B 1 52 ? -3.016 -28.109 -8.148 1 90.19 52 ILE B N 1
ATOM 1470 C CA . ILE B 1 52 ? -2.305 -28.969 -9.086 1 90.19 52 ILE B CA 1
ATOM 14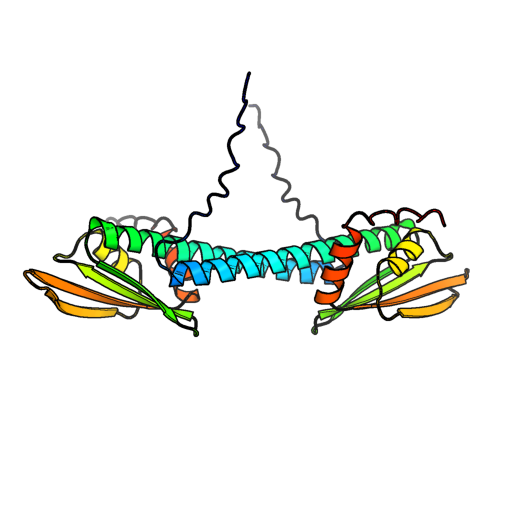71 C C . ILE B 1 52 ? -1.28 -29.812 -8.336 1 90.19 52 ILE B C 1
ATOM 1473 O O . ILE B 1 52 ? -1.203 -31.031 -8.539 1 90.19 52 ILE B O 1
ATOM 1477 N N . ASP B 1 53 ? -0.526 -29.25 -7.453 1 93.12 53 ASP B N 1
ATOM 1478 C CA . ASP B 1 53 ? 0.557 -29.922 -6.734 1 93.12 53 ASP B CA 1
ATOM 1479 C C . ASP B 1 53 ? 0.012 -30.984 -5.789 1 93.12 53 ASP B C 1
ATOM 1481 O O . ASP B 1 53 ? 0.656 -32 -5.566 1 93.12 53 ASP B O 1
ATOM 1485 N N . CYS B 1 54 ? -1.112 -30.75 -5.273 1 93.88 54 CYS B N 1
ATOM 1486 C CA . CYS B 1 54 ? -1.658 -31.641 -4.258 1 93.88 54 CYS B CA 1
ATOM 1487 C C . CYS B 1 54 ? -2.484 -32.75 -4.895 1 93.88 54 CYS B C 1
ATOM 1489 O O . CYS B 1 54 ? -2.479 -33.875 -4.418 1 93.88 54 CYS B O 1
ATOM 1491 N N . ASP B 1 55 ? -3.102 -32.469 -6.074 1 90.75 55 ASP B N 1
ATOM 1492 C CA . ASP B 1 55 ? -4.156 -33.375 -6.516 1 90.75 55 ASP B CA 1
ATOM 1493 C C . ASP B 1 55 ? -3.861 -33.906 -7.91 1 90.75 55 ASP B C 1
ATOM 1495 O O . ASP B 1 55 ? -4.434 -34.938 -8.32 1 90.75 55 ASP B O 1
ATOM 1499 N N . ILE B 1 56 ? -3.115 -33.281 -8.57 1 85.44 56 ILE B N 1
ATOM 1500 C CA . ILE B 1 56 ? -3.094 -33.594 -10 1 85.44 56 ILE B CA 1
ATOM 1501 C C . ILE B 1 56 ? -1.694 -34.031 -10.414 1 85.44 56 ILE B C 1
ATOM 1503 O O . ILE B 1 56 ? -1.543 -35 -11.156 1 85.44 56 ILE B O 1
ATOM 1507 N N . GLY B 1 57 ? -0.744 -33.375 -9.922 1 89.38 57 GLY B N 1
ATOM 1508 C CA . GLY B 1 57 ? 0.647 -33.594 -10.281 1 89.38 57 GLY B CA 1
ATOM 1509 C C . GLY B 1 57 ? 1.621 -32.875 -9.391 1 89.38 57 GLY B C 1
ATOM 1510 O O . GLY B 1 57 ? 1.521 -32.906 -8.164 1 89.38 57 GLY B O 1
ATOM 1511 N N . GLY B 1 58 ? 2.592 -32.344 -10.047 1 90.62 58 GLY B N 1
ATOM 1512 C CA . GLY B 1 58 ? 3.551 -31.5 -9.359 1 90.62 58 GLY B CA 1
ATOM 1513 C C . GLY B 1 58 ? 3.547 -30.062 -9.859 1 90.62 58 GLY B C 1
ATOM 1514 O O . GLY B 1 58 ? 3.389 -29.812 -11.062 1 90.62 58 GLY B O 1
ATOM 1515 N N . ALA B 1 59 ? 3.637 -29.188 -8.961 1 93.38 59 ALA B N 1
ATOM 1516 C CA . ALA B 1 59 ? 3.744 -27.781 -9.32 1 93.38 59 ALA B CA 1
ATOM 1517 C C . ALA B 1 59 ? 4.734 -27.062 -8.414 1 93.38 59 ALA B C 1
ATOM 1519 O O . ALA B 1 59 ? 4.875 -27.406 -7.238 1 93.38 59 ALA B O 1
ATOM 1520 N N . ASN B 1 60 ? 5.395 -26.109 -9.023 1 95.31 60 ASN B N 1
ATOM 1521 C CA . ASN B 1 60 ? 6.316 -25.25 -8.305 1 95.31 60 ASN B CA 1
ATOM 1522 C C . ASN B 1 60 ? 6.156 -23.781 -8.727 1 95.31 60 ASN B C 1
ATOM 1524 O O . ASN B 1 60 ? 5.816 -23.5 -9.875 1 95.31 60 ASN B O 1
ATOM 1528 N N . LEU B 1 61 ? 6.387 -22.906 -7.762 1 96.56 61 LEU B N 1
ATOM 1529 C CA . LEU B 1 61 ? 6.32 -21.469 -7.977 1 96.56 61 LEU B CA 1
ATOM 1530 C C . LEU B 1 61 ? 7.559 -20.781 -7.418 1 96.56 61 LEU B C 1
ATOM 1532 O O . LEU B 1 61 ? 7.828 -20.859 -6.219 1 96.56 61 LEU B O 1
ATOM 1536 N N . ASP B 1 62 ? 8.297 -20.172 -8.352 1 96 62 ASP B N 1
ATOM 1537 C CA . ASP B 1 62 ? 9.5 -19.422 -7.98 1 96 62 ASP B CA 1
ATOM 1538 C C . ASP B 1 62 ? 9.367 -17.953 -8.344 1 96 62 ASP B C 1
ATOM 1540 O O . ASP B 1 62 ? 8.906 -17.609 -9.438 1 96 62 ASP B O 1
ATOM 1544 N N . ILE B 1 63 ? 9.695 -17.156 -7.418 1 95.31 63 ILE B N 1
ATOM 1545 C CA . ILE B 1 63 ? 9.727 -15.711 -7.664 1 95.31 63 ILE B CA 1
ATOM 1546 C C . ILE B 1 63 ? 11.117 -15.172 -7.348 1 95.31 63 ILE B C 1
ATOM 1548 O O . ILE B 1 63 ? 11.602 -15.289 -6.219 1 95.31 63 ILE B O 1
ATOM 1552 N N . ASP B 1 64 ? 11.75 -14.508 -8.266 1 92.88 64 ASP B N 1
ATOM 1553 C CA . ASP B 1 64 ? 13.117 -14.055 -8.031 1 92.88 64 ASP B CA 1
ATOM 1554 C C . ASP B 1 64 ? 13.133 -12.594 -7.566 1 92.88 64 ASP B C 1
ATOM 1556 O O . ASP B 1 64 ? 12.086 -11.969 -7.43 1 92.88 64 ASP B O 1
ATOM 1560 N N . ASP B 1 65 ? 14.32 -12.07 -7.371 1 89.5 65 ASP B N 1
ATOM 1561 C CA . ASP B 1 65 ? 14.492 -10.75 -6.777 1 89.5 65 ASP B CA 1
ATOM 1562 C C . ASP B 1 65 ? 14.023 -9.648 -7.727 1 89.5 65 ASP B C 1
ATOM 1564 O O . ASP B 1 65 ? 13.742 -8.531 -7.301 1 89.5 65 ASP B O 1
ATOM 1568 N N . ASP B 1 66 ? 13.953 -9.984 -8.961 1 89.31 66 ASP B N 1
ATOM 1569 C CA . ASP B 1 66 ? 13.539 -9 -9.961 1 89.31 66 ASP B CA 1
ATOM 1570 C C . ASP B 1 66 ? 12.031 -9.023 -10.164 1 89.31 66 ASP B C 1
ATOM 1572 O O . ASP B 1 66 ? 11.492 -8.25 -10.961 1 89.31 66 ASP B O 1
ATOM 1576 N N . GLY B 1 67 ? 11.328 -9.938 -9.469 1 87.88 67 GLY B N 1
ATOM 1577 C CA . GLY B 1 67 ? 9.875 -10.023 -9.555 1 87.88 67 GLY B CA 1
ATOM 1578 C C . GLY B 1 67 ? 9.398 -10.945 -10.664 1 87.88 67 GLY B C 1
ATOM 1579 O O . GLY B 1 67 ? 8.211 -10.953 -11 1 87.88 67 GLY B O 1
ATOM 1580 N N . VAL B 1 68 ? 10.289 -11.641 -11.219 1 93.19 68 VAL B N 1
ATOM 1581 C CA . VAL B 1 68 ? 9.906 -12.594 -12.25 1 93.19 68 VAL B CA 1
ATOM 1582 C C . VAL B 1 68 ? 9.312 -13.844 -11.609 1 93.19 68 VAL B C 1
ATOM 1584 O O . VAL B 1 68 ? 9.898 -14.406 -10.68 1 93.19 68 VAL B O 1
ATOM 1587 N N . ILE B 1 69 ? 8.164 -14.219 -12.094 1 94.56 69 ILE B N 1
ATOM 1588 C CA . ILE B 1 69 ? 7.434 -15.375 -11.594 1 94.56 69 ILE B CA 1
ATOM 1589 C C . ILE B 1 69 ? 7.613 -16.562 -12.547 1 94.56 69 ILE B C 1
ATOM 1591 O O . ILE B 1 69 ? 7.293 -16.453 -13.734 1 94.56 69 ILE B O 1
ATOM 1595 N N . THR B 1 70 ? 8.188 -17.609 -12.047 1 94.44 70 THR B N 1
ATOM 1596 C CA . THR B 1 70 ? 8.344 -18.844 -12.82 1 94.44 70 THR B CA 1
ATOM 1597 C C . THR B 1 70 ? 7.477 -19.953 -12.25 1 94.44 70 THR B C 1
ATOM 1599 O O . THR B 1 70 ? 7.57 -20.281 -11.062 1 94.44 70 THR B O 1
ATOM 1602 N N . VAL B 1 71 ? 6.645 -20.469 -13.117 1 93.81 71 VAL B N 1
ATOM 1603 C CA . VAL B 1 71 ? 5.758 -21.562 -12.75 1 93.81 71 VAL B CA 1
ATOM 1604 C C . VAL B 1 71 ? 6.16 -22.828 -13.508 1 93.81 71 VAL B C 1
ATOM 1606 O O . VAL B 1 71 ? 6.406 -22.781 -14.711 1 93.81 71 VAL B O 1
ATOM 1609 N N . SER B 1 72 ? 6.312 -23.906 -12.766 1 91.94 72 SER B N 1
ATOM 1610 C CA . SER B 1 72 ? 6.551 -25.219 -13.375 1 91.94 72 SER B CA 1
ATOM 1611 C C . SER B 1 72 ? 5.453 -26.203 -13 1 91.94 72 SER B C 1
ATOM 1613 O O . SER B 1 72 ? 5.109 -26.344 -11.82 1 91.94 72 SER B O 1
ATOM 1615 N N . ILE B 1 73 ? 4.926 -26.844 -14 1 90.44 73 ILE B N 1
ATOM 1616 C CA . ILE B 1 73 ? 3.879 -27.828 -13.781 1 90.44 73 ILE B CA 1
ATOM 1617 C C . ILE B 1 73 ? 4.285 -29.156 -14.422 1 90.44 73 ILE B C 1
ATOM 1619 O O . ILE B 1 73 ? 4.785 -29.188 -15.547 1 90.44 73 ILE B O 1
ATOM 1623 N N . SER B 1 74 ? 4.113 -30.188 -13.672 1 88.62 74 SER B N 1
ATOM 1624 C CA . SER B 1 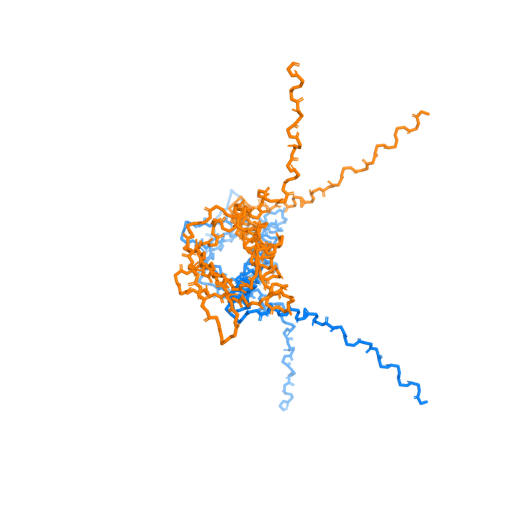74 ? 4.332 -31.547 -14.172 1 88.62 74 SER B CA 1
ATOM 1625 C C . SER B 1 74 ? 3.129 -32.438 -13.891 1 88.62 74 SER B C 1
ATOM 1627 O O . SER B 1 74 ? 2.619 -32.469 -12.766 1 88.62 74 SER B O 1
ATOM 1629 N N . SER B 1 75 ? 2.662 -33.062 -14.938 1 86.19 75 SER B N 1
ATOM 1630 C CA . SER B 1 75 ? 1.52 -33.938 -14.758 1 86.19 75 SER B CA 1
ATOM 1631 C C . SER B 1 75 ? 1.593 -35.125 -15.719 1 86.19 75 SER B C 1
ATOM 1633 O O . SER B 1 75 ? 2.15 -35 -16.812 1 86.19 75 SER B O 1
ATOM 1635 N N . PRO B 1 76 ? 1.147 -36.344 -15.242 1 82.5 76 PRO B N 1
ATOM 1636 C CA . PRO B 1 76 ? 1.181 -37.5 -16.109 1 82.5 76 PRO B CA 1
ATOM 1637 C C . PRO B 1 76 ? 0.311 -37.344 -17.359 1 82.5 76 PRO B C 1
ATOM 1639 O O . PRO B 1 76 ? 0.57 -37.969 -18.391 1 82.5 76 PRO B O 1
ATOM 1642 N N . ARG B 1 77 ? -0.744 -36.656 -17.344 1 79.75 77 ARG B N 1
ATOM 1643 C CA . ARG B 1 77 ? -1.654 -36.344 -18.438 1 79.75 77 ARG B CA 1
ATOM 1644 C C . ARG B 1 77 ? -1.883 -34.844 -18.547 1 79.75 77 ARG B C 1
ATOM 1646 O O . ARG B 1 77 ? -1.038 -34.062 -18.125 1 79.75 77 ARG B O 1
ATOM 1653 N N . PHE B 1 78 ? -2.756 -34.5 -19.375 1 81.62 78 PHE B N 1
ATOM 1654 C CA . PHE B 1 78 ? -3.096 -33.094 -19.594 1 81.62 78 PHE B CA 1
ATOM 1655 C C . PHE B 1 78 ? -4.473 -32.781 -19.016 1 81.62 78 PHE B C 1
ATOM 1657 O O . PHE B 1 78 ? -5.426 -32.562 -19.766 1 81.62 78 PHE B O 1
ATOM 1664 N N . PRO B 1 79 ? -4.449 -32.719 -17.625 1 81.69 79 PRO B N 1
ATOM 1665 C CA . PRO B 1 79 ? -5.742 -32.5 -16.984 1 81.69 79 PRO B CA 1
ATOM 1666 C C . PRO B 1 79 ? -6.328 -31.125 -17.297 1 81.69 79 PRO B C 1
ATOM 1668 O O . PRO B 1 79 ? -5.605 -30.219 -17.734 1 81.69 79 PRO B O 1
ATOM 1671 N N . ASP B 1 80 ? -7.633 -30.953 -17.031 1 81.31 80 ASP B N 1
ATOM 1672 C CA . ASP B 1 80 ? -8.375 -29.734 -17.375 1 81.31 80 ASP B CA 1
ATOM 1673 C C . ASP B 1 80 ? -7.816 -28.531 -16.641 1 81.31 80 ASP B C 1
ATOM 1675 O O . ASP B 1 80 ? -7.754 -27.422 -17.203 1 81.31 80 ASP B O 1
ATOM 1679 N N . GLU B 1 81 ? -7.379 -28.766 -15.445 1 81.94 81 GLU B N 1
ATOM 1680 C CA . GLU B 1 81 ? -6.859 -27.656 -14.672 1 81.94 81 GLU B CA 1
ATOM 1681 C C . GLU B 1 81 ? -5.582 -27.094 -15.289 1 81.94 81 GLU B C 1
ATOM 1683 O O . GLU B 1 81 ? -5.379 -25.875 -15.32 1 81.94 81 GLU B O 1
ATOM 1688 N N . VAL B 1 82 ? -4.77 -27.984 -15.727 1 80.69 82 VAL B N 1
ATOM 1689 C CA . VAL B 1 82 ? -3.525 -27.562 -16.359 1 80.69 82 VAL B CA 1
ATOM 1690 C C . VAL B 1 82 ? -3.83 -26.875 -17.688 1 80.69 82 VAL B C 1
ATOM 1692 O O . VAL B 1 82 ? -3.268 -25.812 -17.984 1 80.69 82 VAL B O 1
ATOM 1695 N N . LYS B 1 83 ? -4.758 -27.422 -18.406 1 81.56 83 LYS B N 1
ATOM 1696 C CA . LYS B 1 83 ? -5.188 -26.812 -19.656 1 81.56 83 LYS B CA 1
ATOM 1697 C C . LYS B 1 83 ? -5.719 -25.391 -19.406 1 81.56 83 LYS B C 1
ATOM 1699 O O . LYS B 1 83 ? -5.371 -24.469 -20.141 1 81.56 83 LYS B O 1
ATOM 1704 N N . SER B 1 84 ? -6.555 -25.328 -18.484 1 83.25 84 SER B N 1
ATOM 1705 C CA . SER B 1 84 ? -7.148 -24.031 -18.141 1 83.25 84 SER B CA 1
ATOM 1706 C C . SER B 1 84 ? -6.074 -23.016 -17.781 1 83.25 84 SER B C 1
ATOM 1708 O O . SER B 1 84 ? -6.121 -21.875 -18.234 1 83.25 84 SER B O 1
ATOM 1710 N N . MET B 1 85 ? -5.141 -23.391 -17.031 1 81.25 85 MET B N 1
ATOM 1711 C CA . MET B 1 85 ? -4.062 -22.5 -16.625 1 81.25 85 MET B CA 1
ATOM 1712 C C . MET B 1 85 ? -3.268 -22.016 -17.828 1 81.25 85 MET B C 1
ATOM 1714 O O . MET B 1 85 ? -2.967 -20.812 -17.938 1 81.25 85 MET B O 1
ATOM 1718 N N . LEU B 1 86 ? -3.025 -22.922 -18.656 1 79.94 86 LEU B N 1
ATOM 1719 C CA . LEU B 1 86 ? -2.23 -22.594 -19.844 1 79.94 86 LEU B CA 1
ATOM 1720 C C . LEU B 1 86 ? -3.016 -21.688 -20.781 1 79.94 86 LEU B C 1
ATOM 1722 O O . LEU B 1 86 ? -2.432 -20.844 -21.484 1 79.94 86 LEU B O 1
ATOM 1726 N N . HIS B 1 87 ? -4.277 -21.891 -20.781 1 79.88 87 HIS B N 1
ATOM 1727 C CA . HIS B 1 87 ? -5.141 -21.062 -21.625 1 79.88 87 HIS B CA 1
ATOM 1728 C C . HIS B 1 87 ? -5.312 -19.672 -21.047 1 79.88 87 HIS B C 1
ATOM 1730 O O . HIS B 1 87 ? -5.32 -18.688 -21.781 1 79.88 87 HIS B O 1
ATOM 1736 N N . ASP B 1 88 ? -5.512 -19.562 -19.828 1 78.25 88 ASP B N 1
ATOM 1737 C CA . ASP B 1 88 ? -5.812 -18.312 -19.141 1 78.25 88 ASP B CA 1
ATOM 1738 C C . ASP B 1 88 ? -4.609 -17.375 -19.156 1 78.25 88 ASP B C 1
ATOM 1740 O O . ASP B 1 88 ? -4.773 -16.156 -19.156 1 78.25 88 ASP B O 1
ATOM 1744 N N . PHE B 1 89 ? -3.43 -18.062 -19.234 1 76.56 89 PHE B N 1
ATOM 1745 C CA . PHE B 1 89 ? -2.248 -17.219 -19.141 1 76.56 89 PHE B CA 1
ATOM 1746 C C . PHE B 1 89 ? -1.495 -17.188 -20.469 1 76.56 89 PHE B C 1
ATOM 1748 O O . PHE B 1 89 ? -1.227 -18.219 -21.062 1 76.56 89 PHE B O 1
ATOM 1755 N N . GLN B 1 90 ? -1.384 -15.977 -20.969 1 74.38 90 GLN B N 1
ATOM 1756 C CA . GLN B 1 90 ? -0.662 -15.789 -22.219 1 74.38 90 GLN B CA 1
ATOM 1757 C C . GLN B 1 90 ? 0.825 -15.547 -21.969 1 74.38 90 GLN B C 1
ATOM 1759 O O . GLN B 1 90 ? 1.409 -14.609 -22.5 1 74.38 90 GLN B O 1
ATOM 1764 N N . TRP B 1 91 ? 1.435 -16.5 -21.203 1 79.31 91 TRP B N 1
ATOM 1765 C CA . TRP B 1 91 ? 2.834 -16.328 -20.828 1 79.31 91 TRP B CA 1
ATOM 1766 C C . TRP B 1 91 ? 3.746 -17.125 -21.75 1 79.31 91 TRP B C 1
ATOM 1768 O O . TRP B 1 91 ? 3.328 -18.125 -22.328 1 79.31 91 TRP B O 1
ATOM 1778 N N . PRO B 1 92 ? 4.938 -16.516 -22.047 1 78 92 PRO B N 1
ATOM 1779 C CA . PRO B 1 92 ? 5.895 -17.406 -22.703 1 78 92 PRO B CA 1
ATOM 1780 C C . PRO B 1 92 ? 6.004 -18.766 -22 1 78 92 PRO B C 1
ATOM 1782 O O . PRO B 1 92 ? 6.023 -18.828 -20.766 1 78 92 PRO B O 1
ATOM 1785 N N . ARG B 1 93 ? 5.855 -19.859 -22.812 1 78.25 93 ARG B N 1
ATOM 1786 C CA . ARG B 1 93 ? 5.867 -21.188 -22.219 1 78.25 93 ARG B CA 1
ATOM 1787 C C . ARG B 1 93 ? 6.852 -22.109 -22.922 1 78.25 93 ARG B C 1
ATOM 1789 O O . ARG B 1 93 ? 7.109 -21.938 -24.125 1 78.25 93 ARG B O 1
ATOM 1796 N N . LYS B 1 94 ? 7.422 -22.938 -22.078 1 79.56 94 LYS B N 1
ATOM 1797 C CA . LYS B 1 94 ? 8.234 -24.047 -22.562 1 79.56 94 LYS B CA 1
ATOM 1798 C C . LYS B 1 94 ? 7.625 -25.391 -22.172 1 79.56 94 LYS B C 1
ATOM 1800 O O . LYS B 1 94 ? 7.105 -25.547 -21.078 1 79.56 94 LYS B O 1
ATOM 1805 N N . PHE B 1 95 ? 7.516 -26.219 -23.25 1 78.44 95 PHE B N 1
ATOM 1806 C CA . PHE B 1 95 ? 6.973 -27.547 -23.031 1 78.44 95 PHE B CA 1
ATOM 1807 C C . PHE B 1 95 ? 8.055 -28.609 -23.219 1 78.44 95 PHE B C 1
ATOM 1809 O O . PHE B 1 95 ? 8.898 -28.484 -24.109 1 78.44 95 PHE B O 1
ATOM 1816 N N . ALA B 1 96 ? 8 -29.438 -22.203 1 74.75 96 ALA B N 1
ATOM 1817 C CA . ALA B 1 96 ? 8.891 -30.594 -22.312 1 74.75 96 ALA B CA 1
ATOM 1818 C C . ALA B 1 96 ? 8.172 -31.875 -21.891 1 74.75 96 ALA B C 1
ATOM 1820 O O . ALA B 1 96 ? 7.18 -31.828 -21.172 1 74.75 96 ALA B O 1
ATOM 1821 N N . THR B 1 97 ? 8.562 -32.938 -22.562 1 74.62 97 THR B N 1
ATOM 1822 C CA . THR B 1 97 ? 8.117 -34.25 -22.156 1 74.62 97 THR B CA 1
ATOM 1823 C C . THR B 1 97 ? 9.227 -35 -21.422 1 74.62 97 THR B C 1
ATOM 1825 O O . THR B 1 97 ? 10.398 -34.906 -21.797 1 74.62 97 THR B O 1
ATOM 1828 N N . GLY B 1 98 ? 8.844 -35.281 -20.219 1 66.62 98 GLY B N 1
ATOM 1829 C CA . GLY B 1 98 ? 9.852 -36.062 -19.531 1 66.62 98 GLY B CA 1
ATOM 1830 C C . GLY B 1 98 ? 9.305 -37.344 -18.938 1 66.62 98 GLY B C 1
ATOM 1831 O O . GLY B 1 98 ? 8.188 -37.75 -19.266 1 66.62 98 GLY B O 1
ATOM 1832 N N . TYR B 1 99 ? 10.219 -38.281 -18.594 1 64.06 99 TYR B N 1
ATOM 1833 C CA . TYR B 1 99 ? 9.859 -39.531 -17.906 1 64.06 99 TYR B CA 1
ATOM 1834 C C . TYR B 1 99 ? 10.172 -39.438 -16.406 1 64.06 99 TYR B C 1
ATOM 1836 O O . TYR B 1 99 ? 11.203 -38.875 -16.016 1 64.06 99 TYR B O 1
ATOM 1844 N N . ASP B 1 100 ? 9.102 -39.312 -15.664 1 58.09 100 ASP B N 1
ATOM 1845 C CA . ASP B 1 100 ? 9.406 -39.656 -14.281 1 58.09 100 ASP B CA 1
ATOM 1846 C C . ASP B 1 100 ? 9.688 -41.156 -14.109 1 58.09 100 ASP B C 1
ATOM 1848 O O . ASP B 1 100 ? 9.664 -41.906 -15.086 1 58.09 100 ASP B O 1
ATOM 1852 N N . THR B 1 101 ? 10.078 -41.562 -12.875 1 57.75 101 THR B N 1
ATOM 1853 C CA . THR B 1 101 ? 10.539 -42.906 -12.617 1 57.75 101 THR B CA 1
ATOM 1854 C C . THR B 1 101 ? 9.672 -43.938 -13.359 1 57.75 101 THR B C 1
ATOM 1856 O O . THR B 1 101 ? 10.172 -44.969 -13.828 1 57.75 101 THR B O 1
ATOM 1859 N N . MET B 1 102 ? 8.461 -43.844 -13.492 1 60.38 102 MET B N 1
ATOM 1860 C CA . MET B 1 102 ? 7.723 -44.969 -14.023 1 60.38 102 MET B CA 1
ATOM 1861 C C . MET B 1 102 ? 6.711 -44.531 -15.07 1 60.38 102 MET B C 1
ATOM 1863 O O . MET B 1 102 ? 6.082 -45.344 -15.727 1 60.38 102 MET B O 1
ATOM 1867 N N . SER B 1 103 ? 6.551 -43.156 -15.18 1 64.81 103 SER B N 1
ATOM 1868 C CA . SER B 1 103 ? 5.484 -42.812 -16.094 1 64.81 103 SER B CA 1
ATOM 1869 C C . SER B 1 103 ? 5.812 -41.5 -16.844 1 64.81 103 SER B C 1
ATOM 1871 O O . SER B 1 103 ? 6.582 -40.688 -16.344 1 64.81 103 SER B O 1
ATOM 1873 N N . ARG B 1 104 ? 5.355 -41.5 -18 1 76.38 104 ARG B N 1
ATOM 1874 C CA . ARG B 1 104 ? 5.508 -40.312 -18.828 1 76.38 104 ARG B CA 1
ATOM 1875 C C . ARG B 1 104 ? 4.887 -39.094 -18.141 1 76.38 104 ARG B C 1
ATOM 1877 O O . ARG B 1 104 ? 3.811 -39.188 -17.547 1 76.38 104 ARG B O 1
ATOM 1884 N N . CYS B 1 105 ? 5.707 -38.031 -17.969 1 81.31 105 CYS B N 1
ATOM 1885 C CA . CYS B 1 105 ? 5.191 -36.781 -17.391 1 81.31 105 CYS B CA 1
ATOM 1886 C C . CYS B 1 105 ? 5.34 -35.625 -18.375 1 81.31 105 CYS B C 1
ATOM 1888 O O . CYS B 1 105 ? 6.34 -35.531 -19.094 1 81.31 105 CYS B O 1
ATOM 1890 N N . LEU B 1 106 ? 4.305 -34.875 -18.5 1 81.38 106 LEU B N 1
ATOM 1891 C CA . LEU B 1 106 ? 4.336 -33.625 -19.234 1 81.38 106 LEU B CA 1
ATOM 1892 C C . LEU B 1 106 ? 4.684 -32.469 -18.328 1 81.38 106 LEU B C 1
ATOM 1894 O O . LEU B 1 106 ? 4.148 -32.344 -17.219 1 81.38 106 LEU B O 1
ATOM 1898 N N . THR B 1 107 ? 5.703 -31.703 -18.812 1 84.12 107 THR B N 1
ATOM 1899 C CA . THR B 1 107 ? 6.145 -30.594 -17.984 1 84.12 107 THR B CA 1
ATOM 1900 C C . THR B 1 107 ? 5.98 -29.266 -18.734 1 84.12 107 THR B C 1
ATOM 1902 O O . THR B 1 107 ? 6.34 -29.156 -19.906 1 84.12 107 THR B O 1
ATOM 1905 N N . TRP B 1 108 ? 5.441 -28.328 -18.031 1 85.38 108 TRP B N 1
ATOM 1906 C CA . TRP B 1 108 ? 5.309 -26.969 -18.547 1 85.38 108 TRP B CA 1
ATOM 1907 C C . TRP B 1 108 ? 5.988 -25.969 -17.625 1 85.38 108 TRP B C 1
ATOM 1909 O O . TRP B 1 108 ? 5.879 -26.062 -16.391 1 85.38 108 TRP B O 1
ATOM 1919 N N . SER B 1 109 ? 6.738 -25.078 -18.266 1 86.25 109 SER B N 1
ATOM 1920 C CA . SER B 1 109 ? 7.316 -23.953 -17.547 1 86.25 109 SER B CA 1
ATOM 1921 C C . SER B 1 109 ? 6.809 -22.625 -18.094 1 86.25 109 SER B C 1
ATOM 1923 O O . SER B 1 109 ? 6.852 -22.391 -19.297 1 86.25 109 SER B O 1
ATOM 1925 N N . LEU B 1 110 ? 6.289 -21.828 -17.234 1 87.19 110 LEU B N 1
ATOM 1926 C CA . LEU B 1 110 ? 5.738 -20.531 -17.578 1 87.19 110 LEU B CA 1
ATOM 1927 C C . LEU B 1 110 ? 6.441 -19.422 -16.812 1 87.19 110 LEU B C 1
ATOM 1929 O O . LEU B 1 110 ? 6.855 -19.609 -15.672 1 87.19 110 LEU B O 1
ATOM 1933 N N . LYS B 1 111 ? 6.625 -18.297 -17.547 1 89.19 111 LYS B N 1
ATOM 1934 C CA . LYS B 1 111 ? 7.281 -17.156 -16.922 1 89.19 111 LYS B CA 1
ATOM 1935 C C . LYS B 1 111 ? 6.465 -15.883 -17.109 1 89.19 111 LYS B C 1
ATOM 1937 O O . LYS B 1 111 ? 5.91 -15.648 -18.188 1 89.19 111 LYS B O 1
ATOM 1942 N N . THR B 1 112 ? 6.395 -15.062 -15.992 1 91 112 THR B N 1
ATOM 1943 C CA . THR B 1 112 ? 5.668 -13.797 -16.062 1 91 112 THR B CA 1
ATOM 1944 C C . THR B 1 112 ? 6.176 -12.828 -14.992 1 91 112 THR B C 1
ATOM 1946 O O . THR B 1 112 ? 7.141 -13.125 -14.281 1 91 112 THR B O 1
ATOM 1949 N N . ASP B 1 113 ? 5.605 -11.727 -15.062 1 91.31 113 ASP B N 1
ATOM 1950 C CA . ASP B 1 113 ? 5.824 -10.766 -13.984 1 91.31 113 ASP B CA 1
ATOM 1951 C C . ASP B 1 113 ? 4.504 -10.359 -13.336 1 91.31 113 ASP B C 1
ATOM 1953 O O . ASP B 1 113 ? 3.432 -10.734 -13.812 1 91.31 113 ASP B O 1
ATOM 1957 N N . ILE B 1 114 ? 4.641 -9.648 -12.234 1 92.62 114 ILE B N 1
ATOM 1958 C CA . ILE B 1 114 ? 3.469 -9.391 -11.406 1 92.62 114 ILE B CA 1
ATOM 1959 C C . ILE B 1 114 ? 2.486 -8.492 -12.156 1 92.62 114 ILE B C 1
ATOM 1961 O O . ILE B 1 114 ? 1.271 -8.641 -12.016 1 92.62 114 ILE B O 1
ATOM 1965 N N . GLU B 1 115 ? 2.969 -7.555 -12.938 1 91.38 115 GLU B N 1
ATOM 1966 C CA . GLU B 1 115 ? 2.082 -6.676 -13.688 1 91.38 115 GLU B CA 1
ATOM 1967 C C . GLU B 1 115 ? 1.265 -7.461 -14.711 1 91.38 115 GLU B C 1
ATOM 1969 O O . GLU B 1 115 ? 0.055 -7.258 -14.836 1 91.38 115 GLU B O 1
ATOM 1974 N N . THR B 1 116 ? 1.903 -8.312 -15.367 1 92.06 116 THR B N 1
ATOM 1975 C CA . THR B 1 116 ? 1.215 -9.164 -16.328 1 92.06 116 THR B CA 1
ATOM 1976 C C . THR B 1 116 ? 0.241 -10.102 -15.625 1 92.06 116 THR B C 1
ATOM 1978 O O . THR B 1 116 ? -0.854 -10.367 -16.125 1 92.06 116 THR B O 1
ATOM 1981 N N . LEU B 1 117 ? 0.642 -10.609 -14.516 1 92.88 117 LEU B N 1
ATOM 1982 C CA . LEU B 1 117 ? -0.214 -11.5 -13.734 1 92.88 117 LEU B CA 1
ATOM 1983 C C . LEU B 1 117 ? -1.518 -10.805 -13.359 1 92.88 117 LEU B C 1
ATOM 1985 O O . LEU B 1 117 ? -2.588 -11.414 -13.406 1 92.88 117 LEU B O 1
ATOM 1989 N N . ILE B 1 118 ? -1.438 -9.547 -12.977 1 91.25 118 ILE B N 1
ATOM 1990 C CA . ILE B 1 118 ? -2.625 -8.781 -12.609 1 91.25 118 ILE B CA 1
ATOM 1991 C C . ILE B 1 118 ? -3.566 -8.688 -13.805 1 91.25 118 ILE B C 1
ATOM 1993 O O . ILE B 1 118 ? -4.777 -8.883 -13.672 1 91.25 118 ILE B O 1
ATOM 1997 N N . GLU B 1 119 ? -3.039 -8.305 -14.898 1 89.81 119 GLU B N 1
ATOM 1998 C CA . GLU B 1 119 ? -3.842 -8.172 -16.109 1 89.81 119 GLU B CA 1
ATOM 1999 C C . GLU B 1 119 ? -4.574 -9.469 -16.438 1 89.81 119 GLU B C 1
ATOM 2001 O O . GLU B 1 119 ? -5.766 -9.453 -16.766 1 89.81 119 GLU B O 1
ATOM 2006 N N . ASP B 1 120 ? -3.846 -10.531 -16.344 1 89.62 120 ASP B N 1
ATOM 2007 C CA . ASP B 1 120 ? -4.441 -11.836 -16.609 1 89.62 120 ASP B CA 1
ATOM 2008 C C . ASP B 1 120 ? -5.547 -12.148 -15.609 1 89.62 120 ASP B C 1
ATOM 2010 O O . ASP B 1 120 ? -6.621 -12.625 -15.984 1 89.62 120 ASP B O 1
ATOM 2014 N N . HIS B 1 121 ? -5.258 -11.891 -14.438 1 91.19 121 HIS B N 1
ATOM 2015 C CA . HIS B 1 121 ? -6.223 -12.156 -13.375 1 91.19 121 HIS B CA 1
ATOM 2016 C C . HIS B 1 121 ? -7.52 -11.383 -13.602 1 91.19 121 HIS B C 1
ATOM 2018 O O . HIS B 1 121 ? -8.609 -11.945 -13.469 1 91.19 121 HIS B O 1
ATOM 2024 N N . GLU B 1 122 ? -7.363 -10.18 -13.914 1 89.56 122 GLU B N 1
ATOM 2025 C CA . GLU B 1 122 ? -8.539 -9.344 -14.133 1 89.56 122 GLU B CA 1
ATOM 2026 C C . GLU B 1 122 ? -9.289 -9.766 -15.391 1 89.56 122 GLU B C 1
ATOM 2028 O O . GLU B 1 122 ? -10.523 -9.734 -15.422 1 89.56 122 GLU B O 1
ATOM 2033 N N . ARG B 1 123 ? -8.602 -10.125 -16.328 1 87.38 123 ARG B N 1
ATOM 2034 C CA . ARG B 1 123 ? -9.219 -10.617 -17.562 1 87.38 123 ARG B CA 1
ATOM 2035 C C . ARG B 1 123 ? -10.008 -11.898 -17.312 1 87.38 123 ARG B C 1
ATOM 2037 O O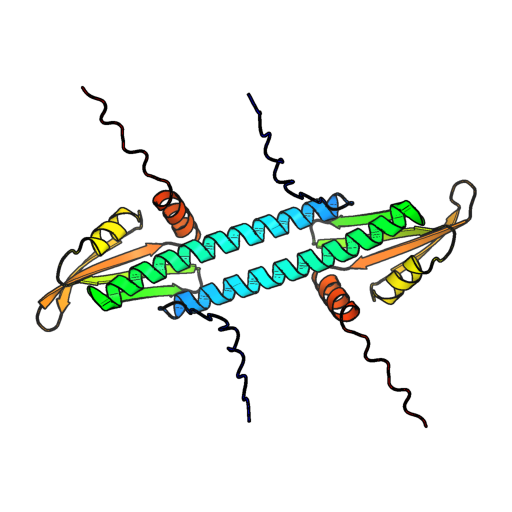 . ARG B 1 123 ? -11.109 -12.062 -17.828 1 87.38 123 ARG B O 1
ATOM 2044 N N . ILE B 1 124 ? -9.438 -12.836 -16.547 1 83.56 124 ILE B N 1
ATOM 2045 C CA . ILE B 1 124 ? -10.047 -14.125 -16.234 1 83.56 124 ILE B CA 1
ATOM 2046 C C . ILE B 1 124 ? -11.32 -13.914 -15.406 1 83.56 124 ILE B C 1
ATOM 2048 O O . ILE B 1 124 ? -12.297 -14.648 -15.562 1 83.56 124 ILE B O 1
ATOM 2052 N N . GLN B 1 125 ? -11.297 -12.906 -14.508 1 82.69 125 GLN B N 1
ATOM 2053 C CA . GLN B 1 125 ? -12.453 -12.641 -13.656 1 82.69 125 GLN B CA 1
ATOM 2054 C C . GLN B 1 125 ? -13.586 -11.992 -14.453 1 82.69 125 GLN B C 1
ATOM 2056 O O . GLN B 1 125 ? -14.742 -12.016 -14.023 1 82.69 125 GLN B O 1
ATOM 2061 N N . GLN B 1 126 ? -13.273 -11.359 -15.453 1 74.44 126 GLN B N 1
ATOM 2062 C CA . GLN B 1 126 ? -14.328 -10.758 -16.266 1 74.44 126 GLN B CA 1
ATOM 2063 C C . GLN B 1 126 ? -15.141 -11.82 -17 1 74.44 126 GLN B C 1
ATOM 2065 O O . GLN B 1 126 ? -14.578 -12.781 -17.531 1 74.44 126 GLN B O 1
ATOM 2070 N N . PRO B 1 127 ? -16.453 -11.945 -16.641 1 62.91 127 PRO B N 1
ATOM 2071 C CA . PRO B 1 127 ? -17.281 -12.914 -17.359 1 62.91 127 PRO B CA 1
ATOM 2072 C C . PRO B 1 127 ? -17.078 -12.859 -18.875 1 62.91 127 PRO B C 1
ATOM 2074 O O . PRO B 1 127 ? -17 -11.773 -19.453 1 62.91 127 PRO B O 1
ATOM 2077 N N . GLN B 1 128 ? -16.328 -13.758 -19.391 1 53.62 128 GLN B N 1
ATOM 2078 C CA . GLN B 1 128 ? -16.234 -13.844 -20.844 1 53.62 128 GLN B CA 1
ATOM 2079 C C . GLN B 1 128 ? -17.594 -13.609 -21.5 1 53.62 128 GLN B C 1
ATOM 2081 O O . GLN B 1 128 ? -18.562 -14.281 -21.172 1 53.62 128 GLN B O 1
ATOM 2086 N N . GLY B 1 129 ? -18.062 -12.422 -21.656 1 42.69 129 GLY B N 1
ATOM 2087 C CA . GLY B 1 129 ? -19.234 -12.336 -22.516 1 42.69 129 GLY B CA 1
ATOM 2088 C C . GLY B 1 129 ? -19.25 -13.398 -23.609 1 42.69 129 GLY B C 1
ATOM 2089 O O . GLY B 1 129 ? -18.266 -13.578 -24.328 1 42.69 129 GLY B O 1
ATOM 2090 N N . ARG B 1 130 ? -19.891 -14.57 -23.281 1 42.75 130 ARG B N 1
ATOM 2091 C CA . ARG B 1 130 ? -20.188 -15.586 -24.281 1 42.75 130 ARG B CA 1
ATOM 2092 C C . ARG B 1 130 ? -20.328 -14.969 -25.672 1 42.75 130 ARG B C 1
ATOM 2094 O O . ARG B 1 130 ? -21.047 -13.977 -25.844 1 42.75 130 ARG B O 1
ATOM 2101 N N . ALA B 1 131 ? -19.312 -14.953 -26.5 1 42.81 131 ALA B N 1
ATOM 2102 C CA . ALA B 1 131 ? -19.562 -14.664 -27.906 1 42.81 131 ALA B CA 1
ATOM 2103 C C . ALA B 1 131 ? -20.969 -15.109 -28.312 1 42.81 131 ALA B C 1
ATOM 2105 O O . ALA B 1 131 ? -21.344 -16.266 -28.125 1 42.81 131 ALA B O 1
ATOM 2106 N N . VAL B 1 132 ? -21.953 -14.266 -28.156 1 41.59 132 VAL B N 1
ATOM 2107 C CA . VAL B 1 132 ? -23.203 -14.547 -28.828 1 41.59 132 VAL B CA 1
ATOM 2108 C C . VAL B 1 132 ? -22.938 -15.195 -30.172 1 41.59 132 VAL B C 1
ATOM 2110 O O . VAL B 1 132 ? -22.203 -14.641 -31 1 41.59 132 VAL B O 1
ATOM 2113 N N . PRO B 1 133 ? -22.984 -16.469 -30.281 1 38.91 133 PRO B N 1
ATOM 2114 C CA . PRO B 1 133 ? -22.859 -17.094 -31.594 1 38.91 133 PRO B CA 1
ATOM 2115 C C . PRO B 1 133 ? -23.578 -16.297 -32.688 1 38.91 133 PRO B C 1
ATOM 2117 O O . PRO B 1 133 ? -24.75 -15.938 -32.531 1 38.91 133 PRO B O 1
ATOM 2120 N N . GLN B 1 134 ? -22.906 -15.375 -33.281 1 36.88 134 GLN B N 1
ATOM 2121 C CA . GLN B 1 134 ? -23.547 -14.773 -34.438 1 36.88 134 GLN B CA 1
ATOM 2122 C C . GLN B 1 134 ? -24.141 -15.844 -35.344 1 36.88 134 GLN B C 1
ATOM 2124 O O . GLN B 1 134 ? -23.438 -16.75 -35.812 1 36.88 134 GLN B O 1
ATOM 2129 N N . THR B 1 135 ? -25.453 -16.234 -35.094 1 38.22 135 THR B N 1
ATOM 2130 C CA . THR B 1 135 ? -26.188 -17.016 -36.094 1 38.22 135 THR B CA 1
ATOM 2131 C C . THR B 1 135 ? -25.844 -16.531 -37.5 1 38.22 135 THR B C 1
ATOM 2133 O O . THR B 1 135 ? -26.031 -15.367 -37.844 1 38.22 135 THR B O 1
ATOM 2136 N N . ALA B 1 136 ? -24.938 -17.234 -38.281 1 26.75 136 ALA B N 1
ATOM 2137 C CA . ALA B 1 136 ? -24.859 -17.047 -39.719 1 26.75 136 ALA B CA 1
ATOM 2138 C C . ALA B 1 136 ? -26.172 -17.438 -40.375 1 26.75 136 ALA B C 1
ATOM 2140 O O . ALA B 1 136 ? -26.859 -18.375 -39.938 1 26.75 136 ALA B O 1
#

Organism: NCBI:txid261290

Solvent-accessible surface area (backbone atoms only — not comparable to full-atom values): 15591 Å² total; per-residue (Å²): 132,87,76,79,74,72,82,72,80,70,72,74,74,75,70,54,86,40,66,45,55,30,52,52,46,49,52,47,52,53,51,43,51,52,47,50,45,46,46,52,31,52,50,52,52,46,52,54,42,45,50,36,36,73,72,64,35,42,50,48,64,45,57,50,97,86,47,42,35,38,38,37,39,35,22,68,64,84,50,68,68,59,48,47,51,57,65,63,43,91,47,65,69,47,80,46,81,46,70,49,96,86,44,58,25,39,34,40,38,37,45,46,37,60,70,58,44,33,54,40,44,54,56,67,68,41,76,72,72,71,74,70,75,74,82,127,137,84,79,77,77,71,79,75,77,71,71,75,73,75,73,54,86,40,65,44,57,31,54,50,46,49,51,47,51,51,50,42,51,50,48,50,47,45,45,52,30,52,51,52,53,46,52,54,43,44,49,36,34,74,73,63,35,42,50,48,64,45,57,50,97,86,47,42,35,37,38,38,38,36,22,68,62,85,50,68,68,60,51,49,52,58,65,64,41,91,46,64,72,47,79,46,79,45,72,47,99,84,44,59,24,39,34,39,38,35,46,46,37,61,69,56,44,32,55,39,44,54,55,68,68,42,76,71,72,70,73,69,74,76,82,125

Radius of gyration: 28.33 Å; Cα contacts (8 Å, |Δi|>4): 324; chains: 2; bounding box: 61×91×86 Å

pLDDT: mean 79.55, std 20.59, range [24.8, 96.94]

Secondary structure (DSSP, 8-state):
----------------SSHHHHHHHHHHHHHHHHHHHHHHHHHHHHHHHHHIIIIISEEEEEE-TT-EEEEEEEESS--HHHHHHHHH----EEEEEEE-SSSEEEEEEEEEEHHHHHHHHHHHHS----------/----------------SSHHHHHHHHHHHHHHHHHHHHHHHHHHHHHHHHHIIIIISEEEEEE-TT-EEEEEEEESS--HHHHHHHHH----EEEEEEE-SSSEEEEEEEEEEHHHHHHHHHHHHS----------

Foldseek 3Di:
DCPCPPDDPPPVPVADPDPVVSVVVVVVVVVVVVVVLLVVLVVVVVVLQVCCCVPFFRKDWDADPVQKIKIKHKGLDCDPSNVVVPVLAPFDKDWDWDDDPHGIMIMMMGMDGSVSSSVSVVVVPPPPPPPPPPPD/DPPPPPDDPPPCPVADPDDVVRVVVVVVVVVVVVVVLLVVLVVVVVVLQVCCCVPFFRKDWDADPVQKIKIKHKGLDCDPSNVVVPVLAPFDKDWDWDDDPDGIMIMMMGMDGSVSSSVSVVVVPPPPPPPPPPPD